Protein AF-A0A9W6YYS5-F1 (afdb_monomer)

Nearest PDB structures (foldseek):
  8tdk-assembly1_A  TM=5.497E-01  e=8.127E-02  Arabidopsis thaliana
  5ae2-assembly1_A  TM=5.441E-01  e=1.653E+00  Cavia porcellus
  7tra-assembly1_O  TM=2.238E-01  e=2.565E+00  Pyrococcus furiosus DSM 3638

pLDDT: mean 73.19, std 19.41, range [26.88, 94.56]

Sequence (186 aa):
MDLSNIKLREAQAAVAGEEGGAPSEEQAKTAEAAAKSKPKREPLTLRHQFVLSSAIPKKALAALVAKASAKAEQFAYGAHTYSPSDLVDPIFEDLIAPSRDAERFSVKYLINETSTSTKDSDDIFDYEPYEIEDAKSVPGDLLTTVDLDVVVNEKVVDGQVRAEKFVKKFGYYLDKIDAKYASKEA

Secondary structure (DSSP, 8-state):
-----------S----------------S---S-------PPPPEEEEEEEE-TTS-HHHHHHHHHHHHHHHHHHHHHS--SPP-TT--HHHHHHHS--TTS--EEEEEEEEEEE--------TT----------------EEEEEEEEEEE-TTSTTHHHHHHHHHHHHHHHHHHHHHHHHTT--

Foldseek 3Di:
DDDPDDDDDDDDPPPDDDDDDDDDPDDPPPPPDDPPPDPPPDFDKDKDKDKFFLLDDPVCVVVLLVVLLVVLLVCLLVDDLDDDDPPDDPVVCVVPADDSPDDFKDKDKDKDKDQPPPPPPPPVPPDDPDDDDDDPRDRRGIIIMMMMMIGGDPVHPCSVVSSVSSVVSSNVSSVVVRVVSVVVVD

Mean predicted aligned error: 17.03 Å

Solvent-accessible surface area (backbone atoms only — not comparable to full-atom values): 12204 Å² total; per-residue (Å²): 138,86,82,90,81,77,83,83,77,89,84,85,85,84,88,82,85,91,83,85,84,85,86,83,97,78,82,90,84,83,85,78,88,78,84,73,74,71,80,78,74,75,71,56,64,50,76,47,76,45,82,45,65,66,66,58,57,71,88,50,44,63,60,50,52,52,50,30,48,56,52,15,47,55,47,26,77,68,52,77,89,68,74,95,46,99,89,56,54,69,70,56,52,63,69,73,45,78,64,86,86,58,79,28,58,48,82,48,75,48,82,48,78,44,68,51,62,79,66,70,74,74,59,90,82,71,85,68,98,78,82,90,77,85,79,74,79,68,84,42,66,46,46,33,36,40,40,36,42,37,42,33,33,85,89,36,90,62,11,59,65,30,48,52,46,20,53,57,43,29,50,56,41,51,55,53,51,42,54,59,36,55,66,69,78,110

Radius of gyration: 32.05 Å; Cα contacts (8 Å, |Δi|>4): 165; chains: 1; bounding box: 85×52×89 Å

Organism: Ambrosiozyma monospora (NCBI:txid43982)

Structure (mmCIF, N/CA/C/O backbone):
data_AF-A0A9W6YYS5-F1
#
_entry.id   AF-A0A9W6YYS5-F1
#
loop_
_atom_site.group_PDB
_atom_site.id
_atom_site.type_symbol
_atom_site.label_atom_id
_atom_site.label_alt_id
_atom_site.label_comp_id
_atom_site.label_asym_id
_atom_site.label_entity_id
_atom_site.label_seq_id
_atom_site.pdbx_PDB_ins_code
_atom_site.Cartn_x
_atom_site.Cartn_y
_atom_site.Cartn_z
_atom_site.occupancy
_atom_site.B_iso_or_equiv
_atom_site.auth_seq_id
_atom_site.auth_comp_id
_atom_site.auth_asym_id
_atom_site.auth_atom_id
_atom_site.pdbx_PDB_model_num
ATOM 1 N N . MET A 1 1 ? 6.427 -20.768 -67.173 1.00 44.62 1 MET A N 1
ATOM 2 C CA . MET A 1 1 ? 6.965 -20.057 -65.996 1.00 44.62 1 MET A CA 1
ATOM 3 C C . MET A 1 1 ? 7.153 -18.611 -66.424 1.00 44.62 1 MET A C 1
ATOM 5 O O . MET A 1 1 ? 8.109 -18.335 -67.135 1.00 44.62 1 MET A O 1
ATOM 9 N N . ASP A 1 2 ? 6.193 -17.741 -66.104 1.00 48.62 2 ASP A N 1
ATOM 10 C CA . ASP A 1 2 ? 6.220 -16.313 -66.455 1.00 48.62 2 ASP A CA 1
ATOM 11 C C . ASP A 1 2 ? 7.072 -15.518 -65.450 1.00 48.62 2 ASP A C 1
ATOM 13 O O . ASP A 1 2 ? 6.932 -15.699 -64.242 1.00 48.62 2 ASP A O 1
ATOM 17 N N . LEU A 1 3 ? 7.948 -14.632 -65.940 1.00 63.72 3 LEU A N 1
ATOM 18 C CA . LEU A 1 3 ? 8.914 -1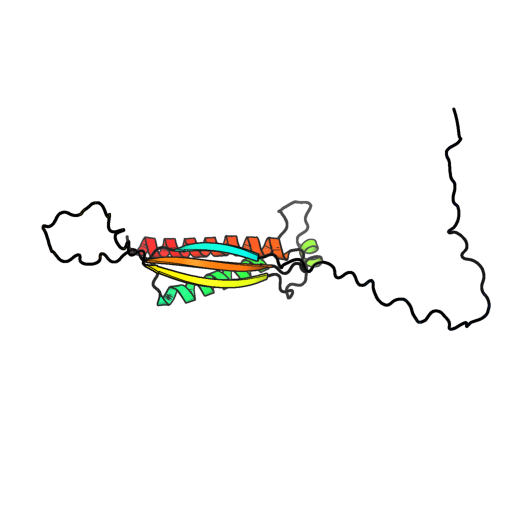3.847 -65.143 1.00 63.72 3 LEU A CA 1
ATOM 19 C C . LEU A 1 3 ? 8.618 -12.331 -65.135 1.00 63.72 3 LEU A C 1
ATOM 21 O O . LEU A 1 3 ? 9.519 -11.508 -65.010 1.00 63.72 3 LEU A O 1
ATOM 25 N N . SER A 1 4 ? 7.356 -11.924 -65.259 1.00 65.50 4 SER A N 1
ATOM 26 C CA . SER A 1 4 ? 6.999 -10.524 -65.558 1.00 65.50 4 SER A CA 1
ATOM 27 C C . SER A 1 4 ? 6.805 -9.588 -64.351 1.00 65.50 4 SER A C 1
ATOM 29 O O . SER A 1 4 ? 6.382 -8.455 -64.550 1.00 65.50 4 SER A O 1
ATOM 31 N N . ASN A 1 5 ? 7.110 -9.997 -63.112 1.00 59.19 5 ASN A N 1
ATOM 32 C CA . ASN A 1 5 ? 6.783 -9.209 -61.904 1.00 59.19 5 ASN A CA 1
ATOM 33 C C . ASN A 1 5 ? 7.962 -8.934 -60.950 1.00 59.19 5 ASN A C 1
ATOM 35 O O . ASN A 1 5 ? 7.769 -8.866 -59.738 1.00 59.19 5 ASN A O 1
ATOM 39 N N . ILE A 1 6 ? 9.179 -8.723 -61.458 1.00 63.22 6 ILE A N 1
ATOM 40 C CA . ILE A 1 6 ? 10.311 -8.289 -60.619 1.00 63.22 6 ILE A CA 1
ATOM 41 C C . ILE A 1 6 ? 10.631 -6.823 -60.930 1.00 63.22 6 ILE A C 1
ATOM 43 O O . ILE A 1 6 ? 11.308 -6.509 -61.905 1.00 63.22 6 ILE A O 1
ATOM 47 N N . LYS A 1 7 ? 10.138 -5.903 -60.093 1.00 59.88 7 LYS A N 1
ATOM 48 C CA . LYS A 1 7 ? 10.588 -4.503 -60.082 1.00 59.88 7 LYS A CA 1
ATOM 49 C C . LYS A 1 7 ? 11.832 -4.398 -59.199 1.00 59.88 7 LYS A C 1
ATOM 51 O O . LYS A 1 7 ? 11.713 -4.254 -57.986 1.00 59.88 7 LYS A O 1
ATOM 56 N N . LEU A 1 8 ? 13.015 -4.461 -59.813 1.00 56.88 8 LEU A N 1
ATOM 57 C CA . LEU A 1 8 ? 14.248 -3.968 -59.202 1.00 56.88 8 LEU A CA 1
ATOM 58 C C . LEU A 1 8 ? 14.187 -2.438 -59.161 1.00 56.88 8 LEU A C 1
ATOM 60 O O . LEU A 1 8 ? 14.091 -1.790 -60.202 1.00 56.88 8 LEU A O 1
ATOM 64 N N . ARG A 1 9 ? 14.248 -1.852 -57.965 1.00 45.56 9 ARG A N 1
ATOM 65 C CA . ARG A 1 9 ? 14.620 -0.445 -57.803 1.00 45.56 9 ARG A CA 1
ATOM 66 C C . ARG A 1 9 ? 15.858 -0.378 -56.924 1.00 45.56 9 ARG A C 1
ATOM 68 O O . ARG A 1 9 ? 15.784 -0.250 -55.707 1.00 45.56 9 ARG A O 1
ATOM 75 N N . GLU A 1 10 ? 16.993 -0.513 -57.598 1.00 51.44 10 GLU A N 1
ATOM 76 C CA . GLU A 1 10 ? 18.251 0.108 -57.211 1.00 51.44 10 GLU A CA 1
ATOM 77 C C . GLU A 1 10 ? 18.028 1.619 -57.087 1.00 51.44 10 GLU A C 1
ATOM 79 O O . GLU A 1 10 ? 17.572 2.249 -58.039 1.00 51.44 10 GLU A O 1
ATOM 84 N N . ALA A 1 11 ? 18.304 2.187 -55.914 1.00 51.19 11 ALA A N 1
ATOM 85 C CA . ALA A 1 11 ? 18.712 3.584 -55.737 1.00 51.19 11 ALA A CA 1
ATOM 86 C C . ALA A 1 11 ? 18.976 3.852 -54.250 1.00 51.19 11 ALA A C 1
ATOM 88 O O . ALA A 1 11 ? 18.221 4.574 -53.607 1.00 51.19 11 ALA A O 1
ATOM 89 N N . GLN A 1 12 ? 20.024 3.251 -53.678 1.00 45.78 12 GLN A N 1
ATOM 90 C CA . GLN A 1 12 ? 20.603 3.759 -52.423 1.00 45.78 12 GLN A CA 1
ATOM 91 C C . GLN A 1 12 ? 22.070 3.350 -52.219 1.00 45.78 12 GLN A C 1
ATOM 93 O O . GLN A 1 12 ? 22.546 3.210 -51.100 1.00 45.78 12 GLN A O 1
ATOM 98 N N . ALA A 1 13 ? 22.808 3.200 -53.321 1.00 44.22 13 ALA A N 1
ATOM 99 C CA . ALA A 1 13 ? 24.261 3.066 -53.316 1.00 44.22 13 ALA A CA 1
ATOM 100 C C . ALA A 1 13 ? 24.864 4.102 -54.277 1.00 44.22 13 ALA A C 1
ATOM 102 O O . ALA A 1 13 ? 25.378 3.771 -55.337 1.00 44.22 13 ALA A O 1
ATOM 103 N N . ALA A 1 14 ? 24.740 5.378 -53.916 1.00 39.34 14 ALA A N 1
ATOM 104 C CA . ALA A 1 14 ? 25.514 6.465 -54.508 1.00 39.34 14 ALA A CA 1
ATOM 105 C C . ALA A 1 14 ? 25.988 7.386 -53.375 1.00 39.34 14 ALA A C 1
ATOM 107 O O . ALA A 1 14 ? 25.523 8.509 -53.215 1.00 39.34 14 ALA A O 1
ATOM 108 N N . VAL A 1 15 ? 26.880 6.853 -52.536 1.00 48.62 15 VAL A N 1
ATOM 109 C CA . VAL A 1 15 ? 27.786 7.643 -51.697 1.00 48.62 15 VAL A CA 1
ATOM 110 C C . VAL A 1 15 ? 29.162 7.518 -52.343 1.00 48.62 15 VAL A C 1
ATOM 112 O O . VAL A 1 15 ? 29.879 6.557 -52.082 1.00 48.62 15 VAL A O 1
ATOM 115 N N . ALA A 1 16 ? 29.485 8.446 -53.242 1.00 38.22 16 ALA A N 1
ATOM 116 C CA . ALA A 1 16 ? 30.844 8.740 -53.692 1.00 38.22 16 ALA A CA 1
ATOM 117 C C . ALA A 1 16 ? 30.841 10.075 -54.458 1.00 38.22 16 ALA A C 1
ATOM 119 O O . ALA A 1 16 ? 30.220 10.161 -55.514 1.00 38.22 16 ALA A O 1
ATOM 120 N N . GLY A 1 17 ? 31.551 11.083 -53.943 1.00 33.62 17 GLY A N 1
ATOM 121 C CA . GLY A 1 17 ? 31.986 12.245 -54.726 1.00 33.62 17 GLY A CA 1
ATOM 122 C C . GLY A 1 17 ? 31.627 13.604 -54.128 1.00 33.62 17 GLY A C 1
ATOM 123 O O . GLY A 1 17 ? 30.482 14.033 -54.196 1.00 33.62 17 GLY A O 1
ATOM 124 N N . GLU A 1 18 ? 32.636 14.257 -53.558 1.00 37.31 18 GLU A N 1
ATOM 125 C CA . GLU A 1 18 ? 32.669 15.650 -53.107 1.00 37.31 18 GLU A CA 1
ATOM 126 C C . GLU A 1 18 ? 32.482 16.668 -54.251 1.00 37.31 18 GLU A C 1
ATOM 128 O O . GLU A 1 18 ? 32.856 16.396 -55.387 1.00 37.31 18 GLU A O 1
ATOM 133 N N . GLU A 1 19 ? 31.963 17.851 -53.896 1.00 32.56 19 GLU A N 1
ATOM 134 C CA . GLU A 1 19 ? 32.481 19.205 -54.202 1.00 32.56 19 GLU A CA 1
ATOM 135 C C . GLU A 1 19 ? 31.374 20.227 -54.540 1.00 32.56 19 GLU A C 1
ATOM 137 O O . GLU A 1 19 ? 30.614 20.074 -55.490 1.00 32.56 19 GLU A O 1
ATOM 142 N N . GLY A 1 20 ? 31.373 21.340 -53.791 1.00 28.84 20 GLY A N 1
ATOM 143 C CA . GLY A 1 20 ? 31.083 22.669 -54.341 1.00 28.84 20 GLY A CA 1
ATOM 144 C C . GLY A 1 20 ? 29.685 23.272 -54.140 1.00 28.84 20 GLY A C 1
ATOM 145 O O . GLY A 1 20 ? 28.760 22.984 -54.886 1.00 28.84 20 GLY A O 1
ATOM 146 N N . GLY A 1 21 ? 29.600 24.265 -53.242 1.00 26.88 21 GLY A N 1
ATOM 147 C CA . GLY A 1 21 ? 28.756 25.456 -53.445 1.00 26.88 21 GLY A CA 1
ATOM 148 C C . GLY A 1 21 ? 27.410 25.518 -52.710 1.00 26.88 21 GLY A C 1
ATOM 149 O O . GLY A 1 21 ? 26.386 25.076 -53.216 1.00 26.88 21 GLY A O 1
ATOM 150 N N . ALA A 1 22 ? 27.390 26.188 -51.556 1.00 35.62 22 ALA A N 1
ATOM 151 C CA . ALA A 1 22 ? 26.202 26.878 -51.033 1.00 35.62 22 ALA A CA 1
ATOM 152 C C . ALA A 1 22 ? 26.127 28.306 -51.636 1.00 35.62 22 ALA A C 1
ATOM 154 O O . ALA A 1 22 ? 27.147 28.756 -52.164 1.00 35.62 22 ALA A O 1
ATOM 155 N N . PRO A 1 23 ? 25.038 29.094 -51.485 1.00 43.88 23 PRO A N 1
ATOM 156 C CA . PRO A 1 23 ? 23.710 28.794 -50.936 1.00 43.88 23 PRO A CA 1
ATOM 157 C C . PRO A 1 23 ? 22.554 29.247 -51.871 1.00 43.88 23 PRO A C 1
ATOM 159 O O . PRO A 1 23 ? 22.728 30.087 -52.749 1.00 43.88 23 PRO A O 1
ATOM 162 N N . SER A 1 24 ? 21.328 28.770 -51.645 1.00 34.06 24 SER A N 1
ATOM 163 C CA . SER A 1 24 ? 20.135 29.526 -52.056 1.00 34.06 24 SER A CA 1
ATOM 164 C C . SER A 1 24 ? 19.098 29.465 -50.939 1.00 34.06 24 SER A C 1
ATOM 166 O O . SER A 1 24 ? 18.468 28.440 -50.677 1.00 34.06 24 SER A O 1
ATOM 168 N N . GLU A 1 25 ? 19.034 30.574 -50.209 1.00 44.12 25 GLU A N 1
ATOM 169 C CA . GLU A 1 25 ? 18.087 30.884 -49.147 1.00 44.12 25 GLU A CA 1
ATOM 170 C C . GLU A 1 25 ? 16.700 31.138 -49.745 1.00 44.12 25 GLU A C 1
ATOM 172 O O . GLU A 1 25 ? 16.306 32.281 -49.939 1.00 44.12 25 GLU A O 1
ATOM 177 N N . GLU A 1 26 ? 15.929 30.097 -50.053 1.00 44.03 26 GLU A N 1
ATOM 178 C CA . GLU A 1 26 ? 14.532 30.319 -50.452 1.00 44.03 26 GLU A CA 1
ATOM 179 C C . GLU A 1 26 ? 13.636 29.110 -50.179 1.00 44.03 26 GLU A C 1
ATOM 181 O O . GLU A 1 26 ? 12.885 28.643 -51.023 1.00 44.03 26 GLU A O 1
ATOM 186 N N . GLN A 1 27 ? 13.714 28.574 -48.960 1.00 37.06 27 GLN A N 1
ATOM 187 C CA . GLN A 1 27 ? 12.719 27.625 -48.441 1.00 37.06 27 GLN A CA 1
ATOM 188 C C . GLN A 1 27 ? 12.610 27.697 -46.910 1.00 37.06 27 GLN A C 1
ATOM 190 O O . GLN A 1 27 ? 12.409 26.710 -46.213 1.00 37.06 27 GLN A O 1
ATOM 195 N N . ALA A 1 28 ? 12.712 28.908 -46.364 1.00 41.38 28 ALA A N 1
ATOM 196 C CA . ALA A 1 28 ? 12.447 29.193 -44.959 1.00 41.38 28 ALA A CA 1
ATOM 197 C C . ALA A 1 28 ? 11.087 29.887 -44.815 1.00 41.38 28 ALA A C 1
ATOM 199 O O . ALA A 1 28 ? 11.050 31.057 -44.450 1.00 41.38 28 ALA A O 1
ATOM 200 N N . LYS A 1 29 ? 9.979 29.211 -45.172 1.00 46.16 29 LYS A N 1
ATOM 201 C CA . LYS A 1 29 ? 8.601 29.669 -44.865 1.00 46.16 29 LYS A CA 1
ATOM 202 C C . LYS A 1 29 ? 7.494 28.668 -45.241 1.00 46.16 29 LYS A C 1
ATOM 204 O O . LYS A 1 29 ? 6.528 29.053 -45.870 1.00 46.16 29 LYS A O 1
ATOM 209 N N . THR A 1 30 ? 7.599 27.398 -44.844 1.00 40.16 30 THR A N 1
ATOM 210 C CA . THR A 1 30 ? 6.435 26.475 -44.747 1.00 40.16 30 THR A CA 1
ATOM 211 C C . THR A 1 30 ? 6.866 25.164 -44.086 1.00 40.16 30 THR A C 1
ATOM 213 O O . THR A 1 30 ? 7.013 24.132 -44.728 1.00 40.16 30 THR A O 1
ATOM 216 N N . ALA A 1 31 ? 7.117 25.209 -42.783 1.00 42.12 31 ALA A N 1
ATOM 217 C CA . ALA A 1 31 ? 7.133 24.018 -41.929 1.00 42.12 31 ALA A CA 1
ATOM 218 C C . ALA A 1 31 ? 6.584 24.376 -40.540 1.00 42.12 31 ALA A C 1
ATOM 220 O O . ALA A 1 31 ? 7.047 23.904 -39.507 1.00 42.12 31 ALA A O 1
ATOM 221 N N . GLU A 1 32 ? 5.595 25.264 -40.527 1.00 49.84 32 GLU A N 1
ATOM 222 C CA . GLU A 1 32 ? 4.693 25.448 -39.405 1.00 49.84 32 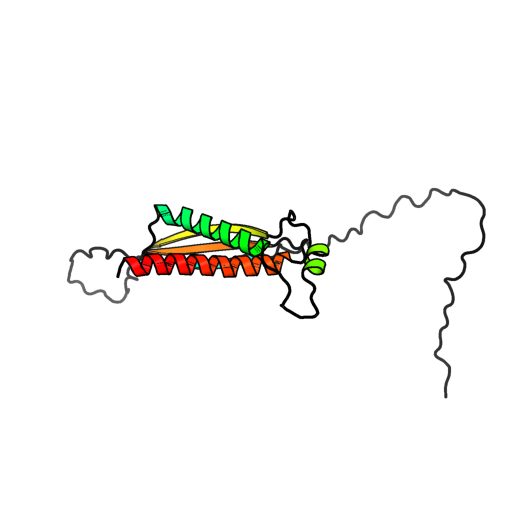GLU A CA 1
ATOM 223 C C . GLU A 1 32 ? 3.480 24.546 -39.685 1.00 49.84 32 GLU A C 1
ATOM 225 O O . GLU A 1 32 ? 3.001 24.497 -40.815 1.00 49.84 32 GLU A O 1
ATOM 230 N N . ALA A 1 33 ? 3.018 23.816 -38.669 1.00 48.66 33 ALA A N 1
ATOM 231 C CA . ALA A 1 33 ? 1.862 22.908 -38.685 1.00 48.66 33 ALA A CA 1
ATOM 232 C C . ALA A 1 33 ? 2.068 21.471 -39.215 1.00 48.66 33 ALA A C 1
ATOM 234 O O . ALA A 1 33 ? 1.516 21.077 -40.235 1.00 48.66 33 ALA A O 1
ATOM 235 N N . ALA A 1 34 ? 2.725 20.622 -38.413 1.00 47.75 34 ALA A N 1
ATOM 236 C CA . ALA A 1 34 ? 2.279 19.230 -38.222 1.00 47.75 34 ALA A CA 1
ATOM 237 C C . ALA A 1 34 ? 2.856 18.577 -36.948 1.00 47.75 34 ALA A C 1
ATOM 239 O O . ALA A 1 34 ? 3.150 17.382 -36.931 1.00 47.75 34 ALA A O 1
ATOM 240 N N . ALA A 1 35 ? 2.982 19.316 -35.842 1.00 50.09 35 ALA A N 1
ATOM 241 C CA . ALA A 1 35 ? 3.122 18.686 -34.531 1.00 50.09 35 ALA A CA 1
ATOM 242 C C . ALA A 1 35 ? 1.748 18.133 -34.116 1.00 50.09 35 ALA A C 1
ATOM 244 O O . ALA A 1 35 ? 1.028 18.738 -33.326 1.00 50.09 35 ALA A O 1
ATOM 245 N N . LYS A 1 36 ? 1.354 16.994 -34.703 1.00 53.19 36 LYS A N 1
ATOM 246 C CA . LYS A 1 36 ? 0.236 16.181 -34.213 1.00 53.19 36 LYS A CA 1
ATOM 247 C C . LYS A 1 36 ? 0.556 15.820 -32.766 1.00 53.19 36 LYS A C 1
ATOM 249 O O . LYS A 1 36 ? 1.387 14.949 -32.505 1.00 53.19 36 LYS A O 1
ATOM 254 N N . SER A 1 37 ? -0.066 16.534 -31.834 1.00 56.62 37 SER A N 1
ATOM 255 C CA . SER A 1 37 ? -0.049 16.202 -30.420 1.00 56.62 37 SER A CA 1
ATOM 256 C C . SER A 1 37 ? -0.543 14.766 -30.288 1.00 56.62 37 SER A C 1
ATOM 258 O O . SER A 1 37 ? -1.689 14.444 -30.599 1.00 56.62 37 SER A O 1
ATOM 260 N N . LYS A 1 38 ? 0.355 13.863 -29.885 1.00 58.88 38 LYS A N 1
ATOM 261 C CA . LYS A 1 38 ? -0.054 12.527 -29.458 1.00 58.88 38 LYS A CA 1
ATOM 262 C C . LYS A 1 38 ? -1.118 12.728 -28.369 1.00 58.88 38 LYS A C 1
ATOM 264 O O . LYS A 1 38 ? -0.890 13.568 -27.491 1.00 58.88 38 LYS A O 1
ATOM 269 N N . PRO A 1 39 ? -2.265 12.028 -28.422 1.00 58.50 39 PRO A N 1
ATOM 270 C CA . PRO A 1 39 ? -3.258 12.125 -27.364 1.00 58.50 39 PRO A CA 1
ATOM 271 C C . PRO A 1 39 ? -2.551 11.812 -26.046 1.00 58.50 39 PRO A C 1
ATOM 273 O O . PRO A 1 39 ? -1.855 10.799 -25.941 1.00 58.50 39 PRO A O 1
ATOM 276 N N . LYS A 1 40 ? -2.644 12.735 -25.082 1.00 60.03 40 LYS A N 1
ATOM 277 C CA . LYS A 1 40 ? -2.125 12.514 -23.732 1.00 60.03 40 LYS A CA 1
ATOM 278 C C . LYS A 1 40 ? -2.858 11.284 -23.212 1.00 60.03 40 LYS A C 1
ATOM 280 O O . LYS A 1 40 ? -4.063 11.357 -22.998 1.00 60.03 40 LYS A O 1
ATOM 285 N N . ARG A 1 41 ? -2.157 10.152 -23.108 1.00 66.44 41 ARG A N 1
ATOM 286 C CA . ARG A 1 41 ? -2.699 8.975 -22.434 1.00 66.44 41 ARG A CA 1
ATOM 287 C C . ARG A 1 41 ? -3.034 9.415 -21.017 1.00 66.44 41 ARG A C 1
ATOM 289 O O . ARG A 1 41 ? -2.203 10.036 -20.352 1.00 66.44 41 ARG A O 1
ATOM 296 N N . GLU A 1 42 ? -4.290 9.231 -20.637 1.00 67.56 42 GLU A N 1
ATOM 297 C CA . GLU A 1 42 ? -4.714 9.497 -19.272 1.00 67.56 42 GLU A CA 1
ATOM 298 C C . GLU A 1 42 ? -3.914 8.577 -18.348 1.00 67.56 42 GLU A C 1
ATOM 300 O O . GLU A 1 42 ? -3.744 7.405 -18.682 1.00 67.56 42 GLU A O 1
ATOM 305 N N . PRO A 1 43 ? -3.385 9.091 -17.226 1.00 74.38 43 PRO A N 1
ATOM 306 C CA . PRO A 1 43 ? -2.551 8.294 -16.344 1.00 74.38 43 PRO A CA 1
ATOM 307 C C . PRO A 1 43 ? -3.350 7.110 -15.800 1.00 74.38 43 PRO A C 1
ATOM 309 O O . PRO A 1 43 ? -4.449 7.286 -15.268 1.00 74.38 43 PRO A O 1
ATOM 312 N N . LEU A 1 44 ? -2.784 5.908 -15.903 1.00 80.88 44 LEU A N 1
ATOM 313 C CA . LEU A 1 44 ? -3.373 4.706 -15.323 1.00 80.88 44 LEU A CA 1
ATOM 314 C C . LEU A 1 44 ? -3.564 4.891 -13.807 1.00 80.88 44 LEU A C 1
ATOM 316 O O . LEU A 1 44 ? -2.600 5.073 -13.061 1.00 80.88 44 LEU A O 1
ATOM 320 N N . THR A 1 45 ? -4.818 4.839 -13.354 1.00 85.19 45 THR A N 1
ATOM 321 C CA . THR A 1 45 ? -5.181 4.923 -11.934 1.00 85.19 45 THR A CA 1
ATOM 322 C C . THR A 1 45 ? -5.824 3.619 -11.481 1.00 85.19 45 THR A C 1
ATOM 324 O O . THR A 1 45 ? -6.794 3.156 -12.076 1.00 85.19 45 THR A O 1
ATOM 327 N N . LEU A 1 46 ? -5.272 3.007 -10.434 1.00 86.75 46 LEU A N 1
ATOM 328 C CA . LEU A 1 46 ? -5.847 1.832 -9.784 1.00 86.75 46 LEU A CA 1
ATOM 329 C C . LEU A 1 46 ? -6.670 2.311 -8.591 1.00 86.75 46 LEU A C 1
ATOM 331 O O . LEU A 1 46 ? -6.114 2.910 -7.671 1.00 86.75 46 LEU A O 1
ATOM 335 N N . ARG A 1 47 ? -7.980 2.051 -8.617 1.00 89.94 47 ARG A N 1
ATOM 336 C CA . ARG A 1 47 ? -8.900 2.399 -7.530 1.00 89.94 47 ARG A CA 1
ATOM 337 C C . ARG A 1 47 ? -9.331 1.144 -6.793 1.00 89.94 47 ARG A C 1
ATOM 339 O O . ARG A 1 47 ? -9.842 0.215 -7.415 1.00 89.94 47 ARG A O 1
ATOM 346 N N . HIS A 1 48 ? -9.139 1.127 -5.482 1.00 90.25 48 HIS A N 1
ATOM 347 C CA . HIS A 1 48 ? -9.553 0.030 -4.617 1.00 90.25 48 HIS A CA 1
ATOM 348 C C . HIS A 1 48 ? -10.232 0.562 -3.367 1.00 90.25 48 HIS A C 1
ATOM 350 O O . HIS A 1 48 ? -9.805 1.560 -2.805 1.00 90.25 48 HIS A O 1
ATOM 356 N N . GLN A 1 49 ? -11.265 -0.138 -2.917 1.00 91.19 49 GLN A N 1
ATOM 357 C CA . GLN A 1 49 ? -11.954 0.162 -1.673 1.00 91.19 49 GLN A CA 1
ATOM 358 C C . GLN A 1 49 ? -11.807 -1.032 -0.736 1.00 91.19 49 GLN A C 1
ATOM 360 O O . GLN A 1 49 ? -12.057 -2.171 -1.131 1.00 91.19 49 GLN A O 1
ATOM 365 N N . PHE A 1 50 ? -11.384 -0.762 0.495 1.00 89.81 50 PHE A N 1
ATOM 366 C CA . PHE A 1 50 ? -11.250 -1.757 1.552 1.00 89.81 50 PHE A CA 1
ATOM 367 C C . PHE A 1 50 ? -12.262 -1.459 2.647 1.00 89.81 50 PHE A C 1
ATOM 369 O O . PHE A 1 50 ? -12.331 -0.334 3.137 1.00 89.81 50 PHE A O 1
ATOM 376 N N . VAL A 1 51 ? -13.040 -2.464 3.032 1.00 88.44 51 VAL A N 1
ATOM 377 C CA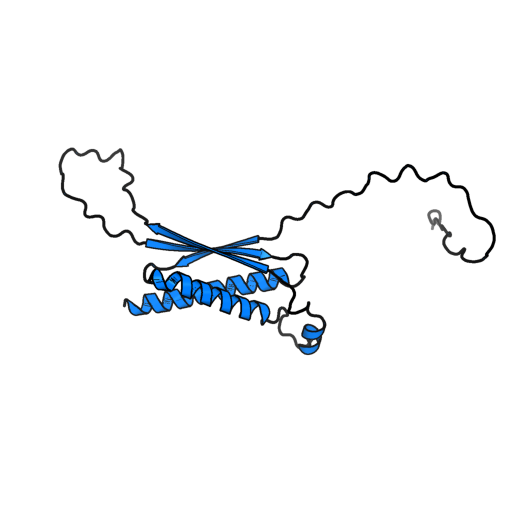 . VAL A 1 51 ? -14.007 -2.364 4.127 1.00 88.44 51 VAL A CA 1
ATOM 378 C C . VAL A 1 51 ? -13.341 -2.880 5.398 1.00 88.44 51 VAL A C 1
ATOM 380 O O . VAL A 1 51 ? -12.715 -3.936 5.373 1.00 88.44 51 VAL A O 1
ATOM 383 N N . LEU A 1 52 ? -13.446 -2.122 6.486 1.00 86.00 52 LEU A N 1
ATOM 384 C CA . LEU A 1 52 ? -12.898 -2.459 7.799 1.00 86.00 52 LEU A CA 1
ATOM 385 C C . LEU A 1 52 ? -14.033 -2.643 8.810 1.00 86.00 52 LEU A C 1
ATOM 387 O O . LEU A 1 52 ? -15.062 -1.968 8.716 1.00 86.00 52 LEU A O 1
ATOM 391 N N . SER A 1 53 ? -13.827 -3.516 9.797 1.00 81.38 53 SER A N 1
ATOM 392 C CA . SER A 1 53 ? -14.763 -3.683 10.909 1.00 81.38 53 SER A CA 1
ATOM 393 C C . SER A 1 53 ? -14.765 -2.465 11.842 1.00 81.38 53 SER A C 1
ATOM 395 O O . SER A 1 53 ? -13.775 -1.735 11.974 1.00 81.38 53 SER A O 1
ATOM 397 N N . SER A 1 54 ? -15.887 -2.260 12.531 1.00 76.81 54 SER A N 1
ATOM 398 C CA . SER A 1 54 ? -16.093 -1.171 13.493 1.00 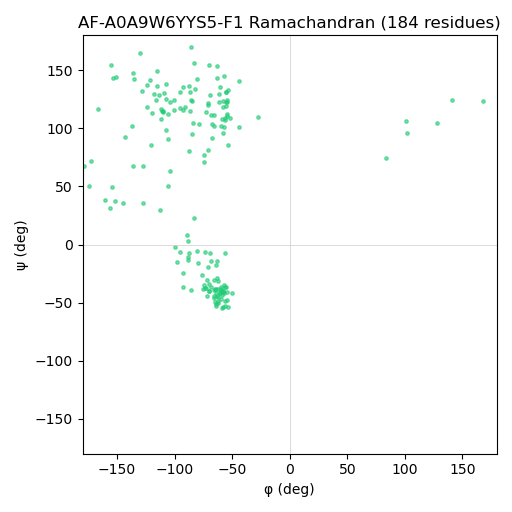76.81 54 SER A CA 1
ATOM 399 C C . SER A 1 54 ? -15.259 -1.308 14.781 1.00 76.81 54 SER A C 1
ATOM 401 O O . SER A 1 54 ? -15.169 -0.353 15.555 1.00 76.81 54 SER A O 1
ATOM 403 N N . ALA A 1 55 ? -14.567 -2.438 14.974 1.00 78.75 55 ALA A N 1
ATOM 404 C CA . ALA A 1 55 ? -13.728 -2.736 16.140 1.00 78.75 55 ALA A CA 1
ATOM 405 C C . ALA A 1 55 ? -12.446 -1.876 16.233 1.00 78.75 55 ALA A C 1
ATOM 407 O O . ALA A 1 55 ? -11.759 -1.848 17.262 1.00 78.75 55 ALA A O 1
ATOM 408 N N . ILE A 1 56 ? -12.058 -1.178 15.157 1.00 81.31 56 ILE A N 1
ATOM 409 C CA . ILE A 1 56 ? -10.819 -0.390 15.129 1.00 81.31 56 ILE A CA 1
ATOM 410 C C . ILE A 1 56 ? -11.065 1.017 15.705 1.00 81.31 56 ILE A C 1
ATOM 412 O O . ILE A 1 56 ? -11.875 1.782 15.181 1.00 81.31 56 ILE A O 1
ATOM 416 N N . PRO A 1 57 ? -10.304 1.456 16.727 1.00 83.06 57 PRO A N 1
ATOM 417 C CA . PRO A 1 57 ? -10.490 2.784 17.297 1.00 83.06 57 PRO A CA 1
ATOM 418 C C . PRO A 1 57 ? -10.062 3.889 16.318 1.00 83.06 57 PRO A C 1
ATOM 420 O O . PRO A 1 57 ? -8.913 3.928 15.867 1.00 83.06 57 PRO A O 1
ATOM 423 N N . LYS A 1 58 ? -10.949 4.869 16.092 1.00 81.31 58 LYS A N 1
ATOM 424 C CA . LYS A 1 58 ? -10.770 5.996 15.147 1.00 81.31 58 LYS A CA 1
ATOM 425 C C . LYS A 1 58 ? -9.439 6.736 15.296 1.00 81.31 58 LYS A C 1
ATOM 427 O O . LYS A 1 58 ? -8.757 7.031 14.320 1.00 81.31 58 LYS A O 1
ATOM 432 N N . LYS A 1 59 ? -9.017 6.980 16.544 1.00 83.25 59 LYS A N 1
ATOM 433 C CA . LYS A 1 59 ? -7.748 7.668 16.852 1.00 83.25 59 LYS A CA 1
ATOM 434 C C . LYS A 1 59 ? -6.517 6.902 16.355 1.00 83.25 59 LYS A C 1
ATOM 436 O O . LYS A 1 59 ? -5.505 7.520 16.042 1.00 83.25 59 LYS A O 1
ATOM 441 N N . ALA A 1 60 ? -6.583 5.570 16.315 1.00 85.31 60 ALA A N 1
ATOM 442 C CA . ALA A 1 60 ? -5.480 4.730 15.858 1.00 85.31 60 ALA A CA 1
ATOM 443 C C . ALA A 1 60 ? -5.580 4.395 14.366 1.00 85.31 60 ALA A C 1
ATOM 445 O O . ALA A 1 60 ? -4.548 4.135 13.751 1.00 85.31 60 ALA A O 1
ATOM 446 N N . LEU A 1 61 ? -6.785 4.418 13.787 1.00 86.69 61 LEU A N 1
ATOM 447 C CA . LEU A 1 61 ? -7.048 4.016 12.408 1.00 86.69 61 LEU A CA 1
ATOM 448 C C . LEU A 1 61 ? -6.146 4.748 11.407 1.00 86.69 61 LEU A C 1
ATOM 450 O O . LEU A 1 61 ? -5.405 4.099 10.674 1.00 86.69 61 LEU A O 1
ATOM 454 N N . ALA A 1 62 ? -6.112 6.083 11.444 1.00 89.25 62 ALA A N 1
ATOM 455 C CA . ALA A 1 62 ? -5.267 6.874 10.545 1.00 89.25 62 ALA A CA 1
ATOM 456 C C . ALA A 1 62 ? -3.774 6.503 10.660 1.00 89.25 62 ALA A C 1
ATOM 458 O O . ALA A 1 62 ? -3.081 6.345 9.656 1.00 89.25 62 ALA A O 1
ATOM 459 N N . ALA A 1 63 ? -3.280 6.285 11.884 1.00 91.06 63 ALA A N 1
ATOM 460 C CA . ALA A 1 63 ? -1.893 5.889 12.116 1.00 91.06 63 ALA A CA 1
ATOM 461 C C . ALA A 1 63 ? -1.599 4.455 11.640 1.00 91.06 63 ALA A C 1
ATOM 463 O O . ALA A 1 63 ? -0.489 4.165 11.191 1.00 91.06 63 ALA A O 1
ATOM 464 N N . LEU A 1 64 ? -2.568 3.544 11.749 1.00 90.75 64 LEU A N 1
ATOM 465 C CA . LEU A 1 64 ? -2.450 2.165 11.277 1.00 90.75 64 LEU A CA 1
ATOM 466 C C . LEU A 1 64 ? -2.469 2.099 9.749 1.00 90.75 64 LEU A C 1
ATOM 468 O O . LEU A 1 64 ? -1.610 1.432 9.178 1.00 90.75 64 LEU A O 1
ATOM 472 N N . VAL A 1 65 ? -3.369 2.843 9.102 1.00 91.81 65 VAL A N 1
ATOM 473 C CA . VAL A 1 65 ? -3.444 2.970 7.639 1.00 91.81 65 VAL A CA 1
ATOM 474 C C . VAL A 1 65 ? -2.159 3.591 7.087 1.00 91.81 65 VAL A C 1
ATOM 476 O O . VAL A 1 65 ? -1.561 3.035 6.169 1.00 91.81 65 VAL A O 1
ATOM 479 N N . ALA A 1 66 ? -1.645 4.661 7.704 1.00 92.31 66 ALA A N 1
ATOM 480 C CA . ALA A 1 66 ? -0.370 5.261 7.306 1.00 92.31 66 ALA A CA 1
ATOM 481 C C . ALA A 1 66 ? 0.807 4.274 7.435 1.00 92.31 66 ALA A C 1
ATOM 483 O O . ALA A 1 66 ? 1.645 4.167 6.538 1.00 92.31 66 ALA A O 1
ATOM 484 N N . LYS A 1 67 ? 0.854 3.488 8.522 1.00 93.12 67 LYS A N 1
ATOM 485 C CA . LYS A 1 67 ? 1.864 2.430 8.702 1.00 93.12 67 LYS A CA 1
ATOM 486 C C . LYS A 1 67 ? 1.715 1.300 7.684 1.00 93.12 67 LYS A C 1
ATOM 488 O O . LYS A 1 67 ? 2.728 0.774 7.225 1.00 93.12 67 LYS A O 1
ATOM 493 N N . ALA A 1 68 ? 0.485 0.905 7.361 1.00 93.38 68 ALA A N 1
ATOM 494 C CA . ALA A 1 68 ? 0.202 -0.100 6.344 1.00 93.38 68 ALA A CA 1
ATOM 495 C C . ALA A 1 68 ? 0.662 0.384 4.965 1.00 93.38 68 ALA A C 1
ATOM 497 O O . ALA A 1 68 ? 1.351 -0.360 4.271 1.00 93.38 68 ALA A O 1
ATOM 498 N N . SER A 1 69 ? 0.379 1.646 4.626 1.00 93.88 69 SER A N 1
ATOM 499 C CA . SER A 1 69 ? 0.839 2.293 3.394 1.00 93.88 69 SER A CA 1
ATOM 500 C C . SER A 1 69 ? 2.364 2.287 3.300 1.00 93.88 69 SER A C 1
ATOM 502 O O . SER A 1 69 ? 2.907 1.743 2.346 1.00 93.88 69 SER A O 1
ATOM 504 N N . ALA A 1 70 ? 3.072 2.781 4.321 1.00 93.25 70 ALA A N 1
ATOM 505 C CA . ALA A 1 70 ? 4.537 2.836 4.306 1.00 93.25 70 ALA A CA 1
ATOM 506 C C . ALA A 1 70 ? 5.188 1.446 4.160 1.00 93.25 70 ALA A C 1
ATOM 508 O O . ALA A 1 70 ? 6.152 1.266 3.416 1.00 93.25 70 ALA A O 1
ATOM 509 N N . LYS A 1 71 ? 4.644 0.425 4.839 1.00 94.06 71 LYS A N 1
ATOM 510 C CA . LYS A 1 71 ? 5.145 -0.954 4.718 1.00 94.06 71 LYS A CA 1
ATOM 511 C C . LYS A 1 71 ? 4.834 -1.576 3.361 1.00 94.06 71 LYS A C 1
ATOM 513 O O . LYS A 1 71 ? 5.664 -2.309 2.826 1.00 94.06 71 LYS A O 1
ATOM 518 N N . ALA A 1 72 ? 3.643 -1.323 2.825 1.00 93.81 72 ALA A N 1
ATOM 519 C CA . ALA A 1 72 ? 3.256 -1.803 1.505 1.00 93.81 72 ALA A CA 1
ATOM 520 C C . ALA A 1 72 ? 4.123 -1.162 0.417 1.00 93.81 72 ALA A C 1
ATOM 522 O O . ALA A 1 72 ? 4.543 -1.854 -0.507 1.00 93.81 72 ALA A O 1
ATOM 523 N N . GLU A 1 73 ? 4.455 0.120 0.564 1.00 92.44 73 GLU A N 1
ATOM 524 C CA . GLU A 1 73 ? 5.348 0.842 -0.337 1.00 92.44 73 GLU A CA 1
ATOM 525 C C . GLU A 1 73 ? 6.757 0.250 -0.300 1.00 92.44 73 GLU A C 1
ATOM 527 O O . GLU A 1 73 ? 7.265 -0.193 -1.329 1.00 92.44 73 GLU A O 1
ATOM 532 N N . GLN A 1 74 ? 7.348 0.106 0.889 1.00 91.88 74 GLN A N 1
ATOM 533 C CA . GLN A 1 74 ? 8.661 -0.524 1.041 1.00 91.88 74 GLN A CA 1
ATOM 534 C C . GLN A 1 74 ? 8.702 -1.930 0.417 1.00 91.88 74 GLN A C 1
ATOM 536 O O . GLN A 1 74 ? 9.672 -2.293 -0.250 1.00 91.88 74 GLN A O 1
ATOM 541 N N . PHE A 1 75 ? 7.636 -2.716 0.593 1.00 91.88 75 PHE A N 1
ATOM 542 C CA . PHE A 1 75 ? 7.519 -4.034 -0.025 1.00 91.88 75 PHE A CA 1
ATOM 543 C C . PHE A 1 75 ? 7.423 -3.950 -1.553 1.00 91.88 75 PHE A C 1
ATOM 545 O O . PHE A 1 75 ? 8.109 -4.695 -2.247 1.00 91.88 75 PHE A O 1
ATOM 552 N N . ALA A 1 76 ? 6.613 -3.038 -2.092 1.00 91.44 76 ALA A N 1
ATOM 553 C CA . ALA A 1 76 ? 6.461 -2.853 -3.531 1.00 91.44 76 ALA A CA 1
ATOM 554 C C . ALA A 1 76 ? 7.775 -2.431 -4.207 1.00 91.44 76 ALA A C 1
ATOM 556 O O . ALA A 1 76 ? 8.084 -2.930 -5.290 1.00 91.44 76 ALA A O 1
ATOM 557 N N . TYR A 1 77 ? 8.581 -1.582 -3.558 1.00 88.75 77 TYR A N 1
ATOM 558 C CA . TYR A 1 77 ? 9.913 -1.183 -4.034 1.00 88.75 77 TYR A CA 1
ATOM 559 C C . TYR A 1 77 ? 10.990 -2.265 -3.822 1.00 88.75 77 TYR A C 1
ATOM 561 O O . TYR A 1 77 ? 11.946 -2.340 -4.596 1.00 88.75 77 TYR A O 1
ATOM 569 N N . GLY A 1 78 ? 10.830 -3.150 -2.838 1.00 86.62 78 GLY A N 1
ATOM 570 C CA . GLY A 1 78 ? 11.745 -4.273 -2.600 1.00 86.62 78 GLY A CA 1
ATOM 571 C C . GLY A 1 78 ? 11.421 -5.560 -3.368 1.00 86.62 78 GLY A C 1
ATOM 572 O O . GLY A 1 78 ? 12.241 -6.471 -3.392 1.00 86.62 78 GLY A O 1
ATOM 573 N N . ALA A 1 79 ? 10.235 -5.682 -3.967 1.00 86.56 79 ALA A N 1
ATOM 574 C CA . ALA A 1 79 ? 9.786 -6.944 -4.548 1.00 86.56 79 ALA A CA 1
ATOM 575 C C . ALA A 1 79 ? 10.298 -7.168 -5.980 1.00 86.56 79 ALA A C 1
ATOM 577 O O . ALA A 1 79 ? 9.944 -6.420 -6.892 1.00 86.56 79 ALA A O 1
ATOM 578 N N . HIS A 1 80 ? 10.988 -8.289 -6.197 1.00 85.56 80 HIS A N 1
ATOM 579 C CA . HIS A 1 80 ? 11.403 -8.781 -7.516 1.00 85.56 80 HIS A CA 1
ATOM 580 C C . HIS A 1 80 ? 10.209 -8.932 -8.461 1.00 85.56 80 HIS A C 1
ATOM 582 O O . HIS A 1 80 ? 9.254 -9.646 -8.148 1.00 85.56 80 HIS A O 1
ATOM 588 N N . THR A 1 81 ? 10.206 -8.217 -9.586 1.00 84.69 81 THR A N 1
ATOM 589 C CA . THR A 1 81 ? 9.109 -8.211 -10.574 1.00 84.69 81 THR A CA 1
ATOM 590 C C . THR A 1 81 ? 9.120 -9.413 -11.509 1.00 84.69 81 THR A C 1
ATOM 592 O O . THR A 1 81 ? 8.095 -9.695 -12.122 1.00 84.69 81 THR A O 1
ATOM 595 N N . TYR A 1 82 ? 10.233 -10.134 -11.578 1.00 83.94 82 TYR A N 1
ATOM 596 C CA . TYR A 1 82 ? 10.381 -11.349 -12.365 1.00 83.94 82 TYR A CA 1
ATOM 597 C C . TYR A 1 82 ? 9.860 -12.586 -11.621 1.00 83.94 82 TYR A C 1
ATOM 599 O O . TYR A 1 82 ? 9.781 -12.623 -10.390 1.00 83.94 82 TYR A O 1
ATOM 607 N N . SER A 1 83 ? 9.491 -13.610 -12.391 1.00 83.94 83 SER A N 1
ATOM 608 C CA . SER A 1 83 ? 9.145 -14.922 -11.839 1.00 83.94 83 SER A CA 1
ATOM 609 C C . SER A 1 83 ? 10.422 -15.707 -11.530 1.00 83.94 83 SER A C 1
ATOM 611 O O . SER A 1 83 ? 11.375 -15.611 -12.303 1.00 83.94 83 SER A O 1
ATOM 613 N N . PRO A 1 84 ? 10.462 -16.486 -10.435 1.00 83.31 84 PRO A N 1
ATOM 614 C CA . PRO A 1 84 ? 11.614 -17.326 -10.133 1.00 83.31 84 PRO A CA 1
ATOM 615 C C . PRO A 1 84 ? 11.805 -18.351 -11.257 1.00 83.31 84 PRO A C 1
ATOM 617 O O . PRO A 1 84 ? 10.884 -19.098 -11.586 1.00 83.31 84 PRO A O 1
ATOM 620 N N . SER A 1 85 ? 12.984 -18.344 -11.869 1.00 88.69 85 SER A N 1
ATOM 621 C CA . SER A 1 85 ? 13.361 -19.227 -12.969 1.00 88.69 85 SER A CA 1
ATOM 622 C C . SER A 1 85 ? 14.872 -19.397 -12.962 1.00 88.69 85 SER A C 1
ATOM 624 O O . SER A 1 85 ? 15.590 -18.431 -12.715 1.00 88.69 85 SER A O 1
ATOM 626 N N . ASP A 1 86 ? 15.349 -20.594 -13.296 1.00 88.44 86 ASP A N 1
ATOM 627 C CA . ASP A 1 86 ? 16.784 -20.888 -13.412 1.00 88.44 86 ASP A CA 1
ATOM 628 C C . ASP A 1 86 ? 17.458 -20.081 -14.536 1.00 88.44 86 ASP A C 1
ATOM 630 O O . ASP A 1 86 ? 18.678 -19.943 -14.567 1.00 88.44 86 ASP A O 1
ATOM 634 N N . LEU A 1 87 ? 16.664 -19.535 -15.465 1.00 88.56 87 LEU A N 1
ATOM 635 C CA . LEU A 1 87 ? 17.132 -18.686 -16.565 1.00 88.56 87 LEU A CA 1
ATOM 636 C C . LEU A 1 87 ? 17.217 -17.199 -16.195 1.00 88.56 87 LEU A C 1
ATOM 638 O O . LEU A 1 87 ? 17.675 -16.403 -17.012 1.00 88.56 87 LEU A O 1
ATOM 642 N N . VAL A 1 88 ? 16.731 -16.810 -15.014 1.00 87.12 88 VAL A N 1
ATOM 643 C CA . VAL A 1 88 ? 16.702 -15.414 -14.570 1.00 87.12 88 VAL A CA 1
ATOM 644 C C . VAL A 1 88 ? 17.785 -15.213 -13.522 1.00 87.12 88 VAL A C 1
ATOM 646 O O . VAL A 1 88 ? 17.695 -15.747 -12.418 1.00 87.12 88 VAL A O 1
ATOM 649 N N . ASP A 1 89 ? 18.801 -14.425 -13.868 1.00 90.25 89 ASP A N 1
ATOM 650 C CA . ASP A 1 89 ? 19.874 -14.051 -12.950 1.00 90.25 89 ASP A CA 1
ATOM 651 C C . ASP A 1 89 ? 19.464 -12.803 -12.141 1.00 90.25 89 ASP A C 1
ATOM 653 O O . ASP A 1 89 ? 19.321 -11.724 -12.723 1.00 90.25 89 ASP A O 1
ATOM 657 N N . PRO A 1 90 ? 19.306 -12.903 -10.805 1.00 87.12 90 PRO A N 1
ATOM 658 C CA . PRO A 1 90 ? 18.945 -11.767 -9.957 1.00 87.12 90 PRO A CA 1
ATOM 659 C C . PRO A 1 90 ? 19.888 -10.567 -10.086 1.00 87.12 90 PRO A C 1
ATOM 661 O O . PRO A 1 90 ? 19.439 -9.425 -10.033 1.00 87.12 90 PRO A O 1
ATOM 664 N N . ILE A 1 91 ? 21.191 -10.813 -10.261 1.00 87.75 91 ILE A N 1
ATOM 665 C CA . ILE A 1 91 ? 22.195 -9.746 -10.359 1.00 87.75 91 ILE A CA 1
ATOM 666 C C . ILE A 1 91 ? 22.017 -8.992 -11.675 1.00 87.75 91 ILE A C 1
ATOM 668 O O . ILE A 1 91 ? 22.131 -7.766 -11.713 1.00 87.75 91 ILE A O 1
ATOM 672 N N . PHE A 1 92 ? 21.722 -9.721 -12.753 1.00 89.19 92 PHE A N 1
ATOM 673 C CA . PHE A 1 92 ? 21.459 -9.115 -14.050 1.00 89.19 92 PHE A CA 1
ATOM 674 C C . PHE A 1 92 ? 20.184 -8.271 -14.017 1.00 89.19 92 PHE A C 1
ATOM 676 O O . PHE A 1 92 ? 20.216 -7.125 -14.458 1.00 89.19 92 PHE A O 1
ATOM 683 N N . GLU A 1 93 ? 19.099 -8.799 -13.445 1.00 87.94 93 GLU A N 1
ATOM 684 C CA . GLU A 1 93 ? 17.831 -8.076 -13.299 1.00 87.94 93 GLU A CA 1
ATOM 685 C C . GLU A 1 93 ? 18.004 -6.775 -12.504 1.00 87.94 93 GLU A C 1
ATOM 687 O O . GLU A 1 93 ? 17.481 -5.738 -12.909 1.00 87.94 93 GLU A O 1
ATOM 692 N N . ASP A 1 94 ? 18.798 -6.789 -11.430 1.00 84.50 94 ASP A N 1
ATOM 693 C CA . ASP A 1 94 ? 19.117 -5.585 -10.654 1.00 84.50 94 ASP A CA 1
ATOM 694 C C . ASP A 1 94 ? 19.936 -4.556 -11.455 1.00 84.50 94 ASP A C 1
ATOM 696 O O . ASP A 1 94 ? 19.788 -3.351 -11.237 1.00 84.50 94 ASP A O 1
ATOM 700 N N . LEU A 1 95 ? 20.774 -5.005 -12.397 1.00 86.06 95 LEU A N 1
ATOM 701 C CA . LEU A 1 95 ? 21.575 -4.132 -13.261 1.00 86.06 95 LEU A CA 1
ATOM 702 C C . LEU A 1 95 ? 20.730 -3.466 -14.358 1.00 86.06 95 LEU A C 1
ATOM 704 O O . LEU A 1 95 ? 20.963 -2.305 -14.695 1.00 86.06 95 LEU A O 1
ATOM 708 N N . ILE A 1 96 ? 19.769 -4.198 -14.929 1.00 85.94 96 ILE A N 1
ATOM 709 C CA . ILE A 1 96 ? 18.882 -3.686 -15.986 1.00 85.94 96 ILE A CA 1
ATOM 710 C C . ILE A 1 96 ? 17.625 -3.000 -15.434 1.00 85.94 96 ILE A C 1
ATOM 712 O O . ILE A 1 96 ? 16.890 -2.359 -16.192 1.00 85.94 96 ILE A O 1
ATOM 716 N N . ALA A 1 97 ? 17.361 -3.121 -14.131 1.00 82.25 97 ALA A N 1
ATOM 717 C CA . ALA A 1 97 ? 16.215 -2.504 -13.490 1.00 82.25 97 ALA A CA 1
ATOM 718 C C . ALA A 1 97 ? 16.277 -0.967 -13.577 1.00 82.25 97 ALA A C 1
ATOM 720 O O . ALA A 1 97 ? 17.339 -0.357 -13.418 1.00 82.25 97 ALA A O 1
ATOM 721 N N . PRO A 1 98 ? 15.125 -0.294 -13.754 1.00 82.12 98 PRO A N 1
ATOM 722 C CA . PRO A 1 98 ? 15.056 1.156 -13.641 1.00 82.12 98 PRO A CA 1
ATOM 723 C C . PRO A 1 98 ? 15.546 1.626 -12.268 1.00 82.12 98 PRO A C 1
ATOM 725 O O . PRO A 1 98 ? 15.266 0.975 -11.255 1.00 82.12 98 PRO A O 1
ATOM 728 N N . SER A 1 99 ? 16.208 2.790 -12.229 1.00 83.81 99 SER A N 1
ATOM 729 C CA . SER A 1 99 ? 16.763 3.374 -10.998 1.00 83.81 99 SER A CA 1
ATOM 730 C C . SER A 1 99 ? 15.791 3.288 -9.816 1.00 83.81 99 SER A C 1
ATOM 732 O O . SER A 1 99 ? 14.576 3.479 -9.951 1.00 83.81 99 SER A O 1
ATOM 734 N N . ARG A 1 100 ? 16.329 3.006 -8.626 1.00 77.62 100 ARG A N 1
ATOM 735 C CA . ARG A 1 100 ? 15.536 2.893 -7.392 1.00 77.62 100 ARG A CA 1
ATOM 736 C C . ARG A 1 100 ? 14.857 4.213 -7.029 1.00 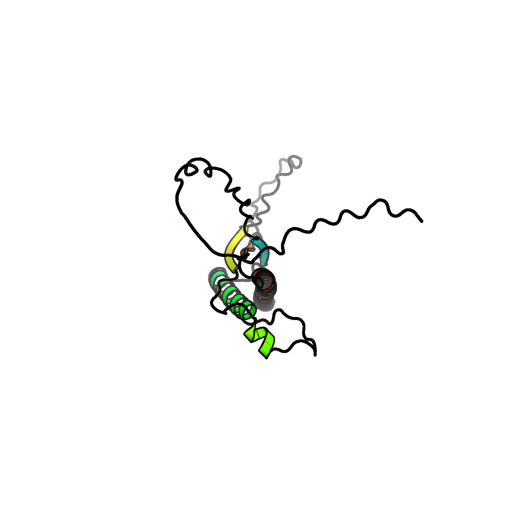77.62 100 ARG A C 1
ATOM 738 O O . ARG A 1 100 ? 13.752 4.175 -6.501 1.00 77.62 100 ARG A O 1
ATOM 745 N N . ASP A 1 101 ? 15.460 5.334 -7.413 1.00 80.81 101 ASP A N 1
ATOM 746 C CA . ASP A 1 101 ? 14.959 6.683 -7.126 1.00 80.81 101 ASP A CA 1
ATOM 747 C C . ASP A 1 101 ? 13.849 7.132 -8.090 1.00 80.81 101 ASP A C 1
ATOM 749 O O . ASP A 1 101 ? 13.261 8.198 -7.919 1.00 80.81 101 ASP A O 1
ATOM 753 N N . ALA A 1 102 ? 13.548 6.339 -9.125 1.00 83.69 102 ALA A N 1
ATOM 754 C CA . ALA A 1 102 ? 12.462 6.649 -10.041 1.00 83.69 102 ALA A CA 1
ATOM 755 C C . ALA A 1 102 ? 11.100 6.455 -9.354 1.00 83.69 102 ALA A C 1
ATOM 757 O O . ALA A 1 102 ? 10.755 5.346 -8.927 1.00 83.69 102 ALA A O 1
ATOM 758 N N . GLU A 1 103 ? 10.309 7.531 -9.310 1.00 87.19 103 GLU A N 1
ATOM 759 C CA . GLU A 1 103 ? 8.928 7.511 -8.826 1.00 87.19 103 GLU A CA 1
ATOM 760 C C . GLU A 1 103 ? 8.058 6.665 -9.768 1.00 87.19 103 GLU A C 1
ATOM 762 O O . GLU A 1 103 ? 7.825 7.018 -10.929 1.00 87.19 103 GLU A O 1
ATOM 767 N N . ARG A 1 104 ? 7.603 5.512 -9.270 1.00 88.81 104 ARG A N 1
ATOM 768 C CA . ARG A 1 104 ? 6.847 4.507 -10.039 1.00 88.81 104 ARG A CA 1
ATOM 769 C C . ARG A 1 104 ? 5.341 4.690 -9.941 1.00 88.81 104 ARG A C 1
ATOM 771 O O . ARG A 1 104 ? 4.626 4.440 -10.908 1.00 88.81 104 ARG A O 1
ATOM 778 N N . PHE A 1 105 ? 4.866 5.093 -8.771 1.00 91.19 105 PHE A N 1
ATOM 779 C CA . PHE A 1 105 ? 3.460 5.347 -8.506 1.00 91.19 105 PHE A CA 1
ATOM 780 C C . PHE A 1 105 ? 3.314 6.331 -7.343 1.00 91.19 105 PHE A C 1
ATOM 782 O O . PHE A 1 105 ? 4.187 6.411 -6.482 1.00 91.19 105 PHE A O 1
ATOM 789 N N . SER A 1 106 ? 2.191 7.044 -7.316 1.00 91.12 106 SER A N 1
ATOM 790 C CA . SER A 1 106 ? 1.788 7.941 -6.235 1.00 91.12 106 SER A CA 1
ATOM 791 C C . SER A 1 106 ? 0.527 7.397 -5.573 1.00 91.12 106 SER A C 1
ATOM 793 O O . SER A 1 106 ? -0.390 6.948 -6.262 1.00 91.12 106 SER A O 1
ATOM 795 N N . VAL A 1 107 ? 0.481 7.417 -4.242 1.00 91.69 107 VAL A N 1
ATOM 796 C CA . VAL A 1 107 ? -0.625 6.858 -3.457 1.00 91.69 107 VAL A CA 1
ATOM 797 C C . VAL A 1 107 ? -1.426 7.982 -2.817 1.00 91.69 107 VAL A C 1
ATOM 799 O O . VAL A 1 107 ? -0.874 8.848 -2.138 1.00 91.69 107 VAL A O 1
ATOM 802 N N . LYS A 1 108 ? -2.745 7.930 -2.982 1.00 92.06 108 LYS A N 1
ATOM 803 C CA . LYS A 1 108 ? -3.711 8.735 -2.239 1.00 92.06 108 LYS A CA 1
ATOM 804 C C . LYS A 1 108 ? -4.702 7.792 -1.582 1.00 92.06 108 LYS A C 1
ATOM 806 O O . LYS A 1 108 ? -5.139 6.829 -2.200 1.00 92.06 108 LYS A O 1
ATOM 811 N N . TYR A 1 109 ? -5.044 8.053 -0.330 1.00 90.12 109 TYR A N 1
ATOM 812 C CA . TYR A 1 109 ? -6.080 7.296 0.356 1.00 90.12 109 TYR A CA 1
ATOM 813 C C . TYR A 1 109 ? -7.002 8.227 1.129 1.00 90.12 109 TYR A C 1
ATOM 815 O O . TYR A 1 109 ? -6.573 9.267 1.634 1.00 90.12 109 TYR A O 1
ATOM 823 N N . LEU A 1 110 ? -8.265 7.832 1.215 1.00 89.94 110 LEU A N 1
ATOM 824 C CA . LEU A 1 110 ? -9.313 8.526 1.943 1.00 89.94 110 LEU A CA 1
ATOM 825 C C . LEU A 1 110 ? -9.995 7.528 2.877 1.00 89.94 110 LEU A C 1
ATOM 827 O O . LEU A 1 110 ? -10.332 6.419 2.477 1.00 89.94 110 LEU A O 1
ATOM 831 N N . ILE A 1 111 ? -10.167 7.919 4.135 1.00 88.12 111 ILE A N 1
ATOM 832 C CA . ILE A 1 111 ? -10.875 7.117 5.132 1.00 88.12 111 ILE A CA 1
ATOM 833 C C . ILE A 1 111 ? -12.275 7.709 5.249 1.00 88.12 111 ILE A C 1
ATOM 835 O O . ILE A 1 111 ? -12.414 8.862 5.658 1.00 88.12 111 ILE A O 1
ATOM 839 N N . ASN A 1 112 ? -13.287 6.929 4.884 1.00 86.69 112 ASN A N 1
ATOM 840 C CA . ASN A 1 112 ? -14.687 7.304 4.999 1.00 86.69 112 ASN A CA 1
ATOM 841 C C . ASN A 1 112 ? -15.337 6.514 6.135 1.00 86.69 112 ASN A C 1
ATOM 843 O O . ASN A 1 112 ? -15.111 5.314 6.293 1.00 86.69 112 ASN A O 1
ATOM 847 N N . GLU A 1 113 ? -16.164 7.197 6.917 1.00 81.00 113 GLU A N 1
ATOM 848 C CA . GLU A 1 113 ? -17.001 6.587 7.944 1.00 81.00 113 GLU A CA 1
ATOM 849 C C . GLU A 1 113 ? -18.453 6.889 7.584 1.00 81.00 113 GLU A C 1
ATOM 851 O O . GLU A 1 113 ? -18.881 8.045 7.609 1.00 81.00 113 GLU A O 1
ATOM 856 N N . THR A 1 114 ? -19.214 5.860 7.228 1.00 73.44 114 THR A N 1
ATOM 857 C CA . THR A 1 114 ? -20.650 5.986 6.990 1.00 73.44 114 THR A CA 1
ATOM 858 C C . THR A 1 114 ? -21.382 5.274 8.110 1.00 73.44 114 THR A C 1
ATOM 860 O O . THR A 1 114 ? -21.290 4.055 8.246 1.00 73.44 114 THR A O 1
ATOM 863 N N . SER A 1 115 ? -22.131 6.023 8.916 1.00 65.88 115 SER A N 1
ATOM 864 C CA . SER A 1 115 ? -23.128 5.410 9.783 1.00 65.88 115 SER A CA 1
ATOM 865 C C . SER A 1 115 ? -24.229 4.853 8.896 1.00 65.88 115 SER A C 1
ATOM 867 O O . SER A 1 115 ? -24.981 5.629 8.300 1.00 65.88 115 SER A O 1
ATOM 869 N N . THR A 1 116 ? -24.356 3.532 8.818 1.00 57.97 116 THR A N 1
ATOM 870 C CA . THR A 1 116 ? -25.599 2.926 8.350 1.00 57.97 116 THR A CA 1
ATOM 871 C C . THR A 1 116 ? -26.612 3.070 9.478 1.00 57.97 116 THR A C 1
ATOM 873 O O . THR A 1 116 ? -26.959 2.110 10.158 1.00 57.97 116 THR A O 1
ATOM 876 N N . SER A 1 117 ? -27.082 4.296 9.722 1.00 51.94 117 SER A N 1
ATOM 877 C CA . SER A 1 117 ? -28.457 4.400 10.165 1.00 51.94 117 SER A CA 1
ATOM 878 C C . SER A 1 117 ? -29.265 3.961 8.954 1.00 51.94 117 SER A C 1
ATOM 880 O O . SER A 1 117 ? -29.391 4.684 7.965 1.00 51.94 117 SER A O 1
ATOM 882 N N . THR A 1 118 ? -29.776 2.736 9.000 1.00 51.34 118 THR A N 1
ATOM 883 C CA . THR A 1 118 ? -31.082 2.469 8.414 1.00 51.34 118 THR A CA 1
ATOM 884 C C . THR A 1 118 ? -32.008 3.497 9.051 1.00 51.34 118 THR A C 1
ATOM 886 O O . THR A 1 118 ? -32.573 3.270 10.112 1.00 51.34 118 THR A O 1
ATOM 889 N N . LYS A 1 119 ? -32.064 4.704 8.472 1.00 52.62 119 LYS A N 1
ATOM 890 C CA . LYS A 1 119 ? -33.307 5.447 8.491 1.00 52.62 119 LYS A CA 1
ATOM 891 C C . LYS A 1 119 ? -34.253 4.474 7.845 1.00 52.62 119 LYS A C 1
ATOM 893 O O . LYS A 1 119 ? -34.045 4.145 6.673 1.00 52.62 119 LYS A O 1
ATOM 898 N N . ASP A 1 120 ? -35.137 3.937 8.673 1.00 51.72 120 ASP A N 1
ATOM 899 C CA . ASP A 1 120 ? -36.367 3.313 8.253 1.00 51.72 120 ASP A CA 1
ATOM 900 C C . ASP A 1 120 ? -36.752 3.972 6.936 1.00 51.72 120 ASP A C 1
ATOM 902 O O . ASP A 1 120 ? -36.985 5.182 6.853 1.00 51.72 120 ASP A O 1
ATOM 906 N N . SER A 1 121 ? -36.642 3.211 5.851 1.00 52.06 121 SER A N 1
ATOM 907 C CA . SER A 1 121 ? -37.485 3.496 4.716 1.00 52.06 121 SER A CA 1
ATOM 908 C C . SER A 1 121 ? -38.870 3.383 5.315 1.00 52.06 121 SER A C 1
ATOM 910 O O . SER A 1 121 ? -39.316 2.258 5.522 1.00 52.06 121 SER A O 1
ATOM 912 N N . ASP A 1 122 ? -39.434 4.526 5.720 1.00 51.62 122 ASP A N 1
ATOM 913 C CA . ASP A 1 122 ? -40.826 4.670 6.098 1.00 51.62 122 ASP A CA 1
ATOM 914 C C . ASP A 1 122 ? -41.589 3.908 5.027 1.00 51.62 122 ASP A C 1
ATOM 916 O O . ASP A 1 122 ? -41.672 4.335 3.868 1.00 51.62 122 ASP A O 1
ATOM 920 N N . ASP A 1 123 ? -42.003 2.697 5.381 1.00 54.03 123 ASP A N 1
ATOM 921 C CA . ASP A 1 123 ? -42.803 1.871 4.521 1.00 54.03 123 ASP A CA 1
ATOM 922 C C . ASP A 1 123 ? -44.108 2.652 4.421 1.00 54.03 123 ASP A C 1
ATOM 924 O O . ASP A 1 123 ? -44.893 2.731 5.363 1.00 54.03 123 ASP A O 1
ATOM 928 N N . ILE A 1 124 ? -44.292 3.345 3.294 1.00 56.97 124 ILE A N 1
ATOM 929 C CA . ILE A 1 124 ? -45.456 4.195 2.994 1.00 56.97 124 ILE A CA 1
ATOM 930 C C . ILE A 1 124 ? -46.778 3.399 3.113 1.00 56.97 124 ILE A C 1
ATOM 932 O O . ILE A 1 124 ? -47.863 3.978 3.056 1.00 56.97 124 ILE A O 1
ATOM 936 N N . PHE A 1 125 ? -46.697 2.079 3.300 1.00 59.94 125 PHE A N 1
ATOM 937 C CA . PHE A 1 125 ? -47.811 1.167 3.497 1.00 59.94 125 PHE A CA 1
ATOM 938 C C . PHE A 1 125 ? -48.092 0.758 4.951 1.00 59.94 125 PHE A C 1
ATOM 940 O O . PHE A 1 125 ? -49.102 0.091 5.158 1.00 59.94 125 PHE A O 1
ATOM 947 N N . ASP A 1 126 ? -47.309 1.192 5.945 1.00 58.38 126 ASP A N 1
ATOM 948 C CA . ASP A 1 126 ? -47.470 0.763 7.348 1.00 58.38 126 ASP A CA 1
ATOM 949 C C . ASP A 1 126 ? -48.092 1.856 8.242 1.00 58.38 126 ASP A C 1
ATOM 951 O O . ASP A 1 126 ? -47.593 2.230 9.302 1.00 58.38 126 ASP A O 1
ATOM 955 N N . TYR A 1 127 ? -49.211 2.426 7.783 1.00 51.69 127 TYR A N 1
ATOM 956 C CA . TYR A 1 127 ? -49.983 3.411 8.546 1.00 51.69 127 TYR A CA 1
ATOM 957 C C . TYR A 1 127 ? -51.015 2.714 9.450 1.00 51.69 127 TYR A C 1
ATOM 959 O O . TYR A 1 127 ? -52.203 2.661 9.122 1.00 51.69 127 TYR A O 1
ATOM 967 N N . GLU A 1 128 ? -50.583 2.205 10.607 1.00 59.75 128 GLU A N 1
ATOM 968 C CA . GLU A 1 128 ? -51.482 1.862 11.720 1.00 59.75 128 GLU A CA 1
ATOM 969 C C . GLU A 1 128 ? -51.450 2.975 12.793 1.00 59.75 128 GLU A C 1
ATOM 971 O O . GLU A 1 128 ? -50.383 3.338 13.286 1.00 59.75 128 GLU A O 1
ATOM 976 N N . PRO A 1 129 ? -52.598 3.577 13.173 1.00 54.75 129 PRO A N 1
ATOM 977 C CA . PRO A 1 129 ? -52.631 4.821 13.950 1.00 54.75 129 PRO A CA 1
ATOM 978 C C . PRO 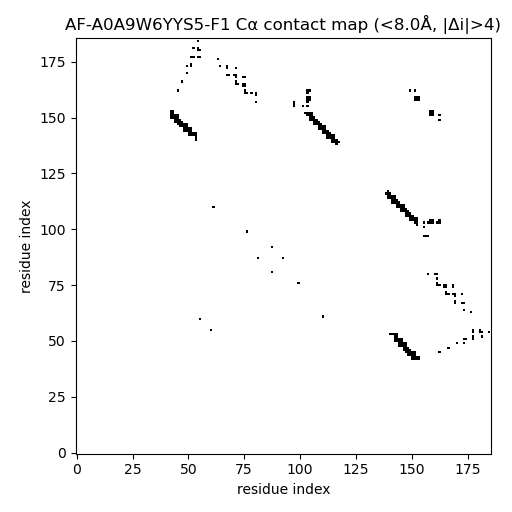A 1 129 ? -52.476 4.640 15.472 1.00 54.75 129 PRO A C 1
ATOM 980 O O . PRO A 1 129 ? -52.903 5.509 16.234 1.00 54.75 129 PRO A O 1
ATOM 983 N N . TYR A 1 130 ? -51.883 3.542 15.939 1.00 53.78 130 TYR A N 1
ATOM 984 C CA . TYR A 1 130 ? -51.732 3.271 17.368 1.00 53.78 130 TYR A CA 1
ATOM 985 C C . TYR A 1 130 ? -50.398 2.589 17.667 1.00 53.78 130 TYR A C 1
ATOM 987 O O . TYR A 1 130 ? -50.308 1.374 17.619 1.00 53.78 130 TYR A O 1
ATOM 995 N N . GLU A 1 131 ? -49.379 3.385 17.990 1.00 51.56 131 GLU A N 1
ATOM 996 C CA . GLU A 1 131 ? -48.629 3.339 19.259 1.00 51.56 131 GLU A CA 1
ATOM 997 C C . GLU A 1 131 ? -47.351 4.187 19.139 1.00 51.56 131 GLU A C 1
ATOM 999 O O . GLU A 1 131 ? -46.524 4.021 18.248 1.00 51.56 131 GLU A O 1
ATOM 1004 N N . ILE A 1 132 ? -47.226 5.158 20.044 1.00 61.34 132 ILE A N 1
ATOM 1005 C CA . ILE A 1 132 ? -46.018 5.949 20.278 1.00 61.34 132 ILE A CA 1
ATOM 1006 C C . ILE A 1 132 ? -45.245 5.194 21.350 1.00 61.34 132 ILE A C 1
ATOM 1008 O O . ILE A 1 132 ? -45.783 5.133 22.445 1.00 61.34 132 ILE A O 1
ATOM 1012 N N . GLU A 1 133 ? -44.021 4.719 21.098 1.00 47.53 133 GLU A N 1
ATOM 1013 C CA . GLU A 1 133 ? -42.964 4.650 22.123 1.00 47.53 133 GLU A CA 1
ATOM 1014 C C . GLU A 1 133 ? -41.564 4.778 21.497 1.00 47.53 133 GLU A C 1
ATOM 1016 O O . GLU A 1 133 ? -41.294 4.348 20.377 1.00 47.53 133 GLU A O 1
ATOM 1021 N N . ASP A 1 134 ? -40.685 5.445 22.242 1.00 46.78 134 ASP A N 1
ATOM 1022 C CA . ASP A 1 134 ? -39.380 5.957 21.840 1.00 46.78 134 ASP A CA 1
ATOM 1023 C C . ASP A 1 134 ? -38.437 4.887 21.261 1.00 46.78 134 ASP A C 1
ATOM 1025 O O . ASP A 1 134 ? -37.822 4.096 21.989 1.00 46.78 134 ASP A O 1
ATOM 1029 N N . ALA A 1 135 ? -38.219 4.929 19.944 1.00 45.78 135 ALA A N 1
ATOM 1030 C CA . ALA A 1 135 ? -37.155 4.178 19.292 1.00 45.78 135 ALA A CA 1
ATOM 1031 C C . ALA A 1 135 ? -35.789 4.739 19.723 1.00 45.78 135 ALA A C 1
ATOM 1033 O O . ALA A 1 135 ? -35.233 5.666 19.128 1.00 45.78 135 ALA A O 1
ATOM 1034 N N . LYS A 1 136 ? -35.219 4.165 20.789 1.00 45.53 136 LYS A N 1
ATOM 1035 C CA . LYS A 1 136 ? -33.788 4.285 21.083 1.00 45.53 136 LYS A CA 1
ATOM 1036 C C . LYS A 1 136 ? -33.034 3.829 19.841 1.00 45.53 136 LYS A C 1
ATOM 1038 O O . LYS A 1 136 ? -33.040 2.643 19.523 1.00 45.53 136 LYS A O 1
ATOM 1043 N N . SER A 1 137 ? -32.377 4.769 19.166 1.00 45.69 137 SER A N 1
ATOM 1044 C CA . SER A 1 137 ? -31.474 4.477 18.059 1.00 45.69 137 SER A CA 1
ATOM 1045 C C . SER A 1 137 ? -30.472 3.417 18.514 1.00 45.69 137 SER A C 1
ATOM 1047 O O . SER A 1 137 ? -29.596 3.697 19.340 1.00 45.69 137 SER A O 1
ATOM 1049 N N . VAL A 1 138 ? -30.608 2.196 18.002 1.00 51.06 138 VAL A N 1
ATOM 1050 C CA . VAL A 1 138 ? -29.541 1.199 18.069 1.00 51.06 138 VAL A CA 1
ATOM 1051 C C . VAL A 1 138 ? -28.317 1.868 17.438 1.00 51.06 138 VAL A C 1
ATOM 1053 O O . VAL A 1 138 ? -28.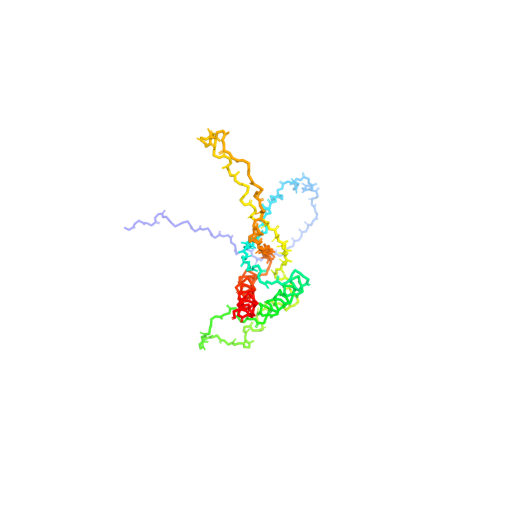472 2.501 16.389 1.00 51.06 138 VAL A O 1
ATOM 1056 N N . PRO A 1 139 ? -27.127 1.834 18.065 1.00 50.47 139 PRO A N 1
ATOM 1057 C CA . PRO A 1 139 ? -25.931 2.361 17.430 1.00 50.47 139 PRO A CA 1
ATOM 1058 C C . PRO A 1 139 ? -25.722 1.570 16.139 1.00 50.47 139 PRO A C 1
ATOM 1060 O O . PRO A 1 139 ? -25.315 0.413 16.177 1.00 50.47 139 PRO A O 1
ATOM 1063 N N . GLY A 1 140 ? -26.099 2.176 15.011 1.00 55.28 140 GLY A N 1
ATOM 1064 C CA . GLY A 1 140 ? -25.914 1.589 13.694 1.00 55.28 140 GLY A CA 1
ATOM 1065 C C . GLY A 1 140 ? -24.443 1.251 13.528 1.00 55.28 140 GLY A C 1
ATOM 1066 O O . GLY A 1 140 ? -23.584 2.078 13.851 1.00 55.28 140 GLY A O 1
ATOM 1067 N N . ASP A 1 141 ? -24.172 0.027 13.086 1.00 62.41 141 ASP A N 1
ATOM 1068 C CA . ASP A 1 141 ? -2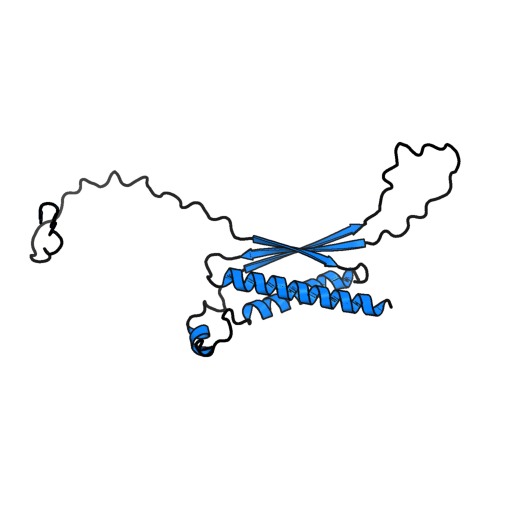2.811 -0.443 12.871 1.00 62.41 141 ASP A CA 1
ATOM 1069 C C . ASP A 1 141 ? -22.096 0.552 11.941 1.00 62.41 141 ASP A C 1
ATOM 1071 O O . ASP A 1 141 ? -22.598 0.927 10.877 1.00 62.41 141 ASP A O 1
ATOM 1075 N N . LEU A 1 142 ? -20.980 1.113 12.404 1.00 67.75 142 LEU A N 1
ATOM 1076 C CA . LEU A 1 142 ? -20.266 2.151 11.668 1.00 67.75 142 LEU A CA 1
ATOM 1077 C C . LEU A 1 142 ? -19.447 1.473 10.573 1.00 67.75 142 LEU A C 1
ATOM 1079 O O . LEU A 1 142 ? -18.381 0.920 10.847 1.00 67.75 142 LEU A O 1
ATOM 1083 N N . LEU A 1 143 ? -19.912 1.550 9.326 1.00 76.69 143 LEU A N 1
ATOM 1084 C CA . LEU A 1 143 ? -19.153 1.039 8.194 1.00 76.69 143 LEU A CA 1
ATOM 1085 C C . LEU A 1 143 ? -17.973 1.978 7.921 1.00 76.69 143 LEU A C 1
ATOM 1087 O O . LEU A 1 143 ? -18.152 3.141 7.546 1.00 76.69 143 LEU A O 1
ATOM 1091 N N . THR A 1 144 ? -16.761 1.467 8.126 1.00 84.56 144 THR A N 1
ATOM 1092 C CA . THR A 1 144 ? -15.520 2.199 7.863 1.00 84.56 144 THR A CA 1
ATOM 1093 C C . THR A 1 144 ? -14.906 1.681 6.570 1.00 84.56 144 THR A C 1
ATOM 1095 O O . THR A 1 144 ? -14.613 0.492 6.453 1.00 84.56 144 THR A O 1
ATOM 1098 N N . THR A 1 145 ? -14.684 2.562 5.597 1.00 87.19 145 THR A N 1
ATOM 1099 C CA . THR A 1 145 ? -14.061 2.203 4.318 1.00 87.19 145 THR A CA 1
ATOM 1100 C C . THR A 1 145 ? -12.797 3.017 4.074 1.00 87.19 145 THR A C 1
ATOM 1102 O O . THR A 1 145 ? -12.732 4.209 4.370 1.00 87.19 145 THR A O 1
ATOM 1105 N N . VAL A 1 146 ? -11.779 2.377 3.510 1.00 88.62 146 VAL A N 1
ATOM 1106 C CA . VAL A 1 146 ? -10.545 3.020 3.057 1.00 88.62 146 VAL A CA 1
ATOM 1107 C C . VAL A 1 146 ? -10.509 2.951 1.539 1.00 88.62 146 VAL A C 1
ATOM 1109 O O . VAL A 1 146 ? -10.298 1.881 0.965 1.00 88.62 146 VAL A O 1
ATOM 1112 N N . ASP A 1 147 ? -10.703 4.098 0.904 1.00 91.19 147 ASP A N 1
ATOM 1113 C CA . ASP A 1 147 ? -10.577 4.253 -0.538 1.00 91.19 147 ASP A CA 1
ATOM 1114 C C . ASP A 1 147 ? -9.113 4.536 -0.870 1.00 91.19 147 ASP A C 1
ATOM 1116 O O . ASP A 1 147 ? -8.471 5.386 -0.250 1.00 91.19 147 ASP A O 1
ATOM 1120 N N . LEU A 1 148 ? -8.575 3.806 -1.836 1.00 91.50 148 LEU A N 1
ATOM 1121 C CA . LEU A 1 148 ? -7.187 3.842 -2.261 1.00 91.50 148 LEU A CA 1
ATOM 1122 C C . LEU A 1 148 ? -7.124 4.153 -3.755 1.00 91.50 148 LEU A C 1
ATOM 1124 O O . LEU A 1 148 ? -7.557 3.351 -4.581 1.00 91.50 148 LEU A O 1
ATOM 1128 N N . ASP A 1 149 ? -6.498 5.276 -4.084 1.00 92.19 149 ASP A N 1
ATOM 1129 C CA . ASP A 1 149 ? -6.188 5.704 -5.440 1.00 92.19 149 ASP A CA 1
ATOM 1130 C C . ASP A 1 149 ? -4.671 5.633 -5.659 1.00 92.19 149 ASP A C 1
ATOM 1132 O O . ASP A 1 149 ? -3.896 6.382 -5.056 1.00 92.19 149 ASP A O 1
ATOM 1136 N N . VAL A 1 150 ? -4.230 4.747 -6.551 1.00 90.75 150 VAL A N 1
ATOM 1137 C CA . VAL A 1 150 ? -2.819 4.620 -6.939 1.00 90.75 150 VAL A CA 1
ATOM 1138 C C . VAL A 1 150 ? -2.642 5.117 -8.367 1.00 90.75 150 VAL A C 1
ATOM 1140 O O . VAL A 1 150 ? -3.156 4.520 -9.309 1.00 90.75 150 VAL A O 1
ATOM 1143 N N . VAL A 1 151 ? -1.902 6.210 -8.536 1.00 92.38 151 VAL A N 1
ATOM 1144 C CA . VAL A 1 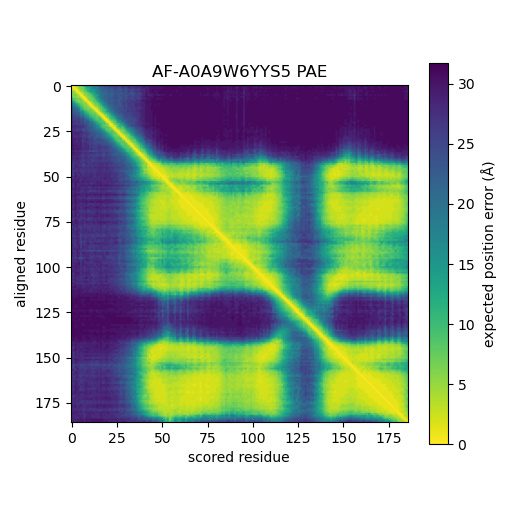151 ? -1.583 6.797 -9.844 1.00 92.38 151 VAL A CA 1
ATOM 1145 C C . VAL A 1 151 ? -0.258 6.224 -10.328 1.00 92.38 151 VAL A C 1
ATOM 1147 O O . VAL A 1 151 ? 0.776 6.455 -9.704 1.00 92.38 151 VAL A O 1
ATOM 1150 N N . VAL A 1 152 ? -0.271 5.482 -11.432 1.00 90.94 152 VAL A N 1
ATOM 1151 C CA . VAL A 1 152 ? 0.919 4.828 -11.987 1.00 90.94 152 VAL A CA 1
ATOM 1152 C C . VAL A 1 152 ? 1.656 5.774 -12.933 1.00 90.94 152 VAL A C 1
ATOM 1154 O O . VAL A 1 152 ? 1.054 6.436 -13.778 1.00 90.94 152 VAL A O 1
ATOM 1157 N N . ASN A 1 153 ? 2.983 5.815 -12.825 1.00 88.19 153 ASN A N 1
ATOM 1158 C CA . ASN A 1 153 ? 3.831 6.534 -13.764 1.00 88.19 153 ASN A CA 1
ATOM 1159 C C . ASN A 1 153 ? 4.132 5.659 -14.989 1.00 88.19 153 ASN A C 1
ATOM 1161 O O . ASN A 1 153 ? 4.985 4.773 -14.942 1.00 88.19 153 ASN A O 1
ATOM 1165 N N . GLU A 1 154 ? 3.478 5.949 -16.114 1.00 83.56 154 GLU A N 1
ATOM 1166 C CA . GLU A 1 154 ? 3.648 5.203 -17.373 1.00 83.56 154 GLU A CA 1
ATOM 1167 C C . GLU A 1 154 ? 5.061 5.282 -17.970 1.00 83.56 154 GLU A C 1
ATOM 1169 O O . GLU A 1 154 ? 5.403 4.508 -18.862 1.00 83.56 154 GLU A O 1
ATOM 1174 N N . LYS A 1 155 ? 5.902 6.215 -17.505 1.00 84.25 155 LYS A N 1
ATOM 1175 C CA . LYS A 1 155 ? 7.292 6.330 -17.974 1.00 84.25 155 LYS A CA 1
ATOM 1176 C C . LYS A 1 155 ? 8.171 5.181 -17.485 1.00 84.25 155 LYS A C 1
ATOM 1178 O O . LYS A 1 155 ? 9.252 4.976 -18.031 1.00 84.25 155 LYS A O 1
ATOM 1183 N N . VAL A 1 156 ? 7.740 4.478 -16.442 1.00 84.50 156 VAL A N 1
ATOM 1184 C CA . VAL A 1 156 ? 8.523 3.458 -15.755 1.00 84.50 156 VAL A CA 1
ATOM 1185 C C . VAL A 1 156 ? 7.893 2.092 -16.027 1.00 84.50 156 VAL A C 1
ATOM 1187 O O . VAL A 1 156 ? 6.755 1.838 -15.643 1.00 84.50 156 VAL A O 1
ATOM 1190 N N . VAL A 1 157 ? 8.635 1.213 -16.708 1.00 82.88 157 VAL A N 1
ATOM 1191 C CA . VAL A 1 157 ? 8.124 -0.068 -17.241 1.00 82.88 157 VAL A CA 1
ATOM 1192 C C . VAL A 1 157 ? 7.574 -0.980 -16.137 1.00 82.88 157 VAL A C 1
ATOM 1194 O O . VAL A 1 157 ? 6.557 -1.642 -16.322 1.00 82.88 157 VAL A O 1
ATOM 1197 N N . ASP A 1 158 ? 8.206 -0.983 -14.963 1.00 86.25 158 ASP A N 1
ATOM 1198 C CA . ASP A 1 158 ? 7.801 -1.776 -13.799 1.00 86.25 158 ASP A CA 1
ATOM 1199 C C . ASP A 1 158 ? 6.783 -1.064 -12.886 1.00 86.25 158 ASP A C 1
ATOM 1201 O O . ASP A 1 158 ? 6.388 -1.616 -11.855 1.00 86.25 158 ASP A O 1
ATOM 1205 N N . GLY A 1 159 ? 6.329 0.142 -13.253 1.00 87.12 159 GLY A N 1
ATOM 1206 C CA . GLY A 1 159 ? 5.438 0.968 -12.436 1.00 87.12 159 GLY A CA 1
ATOM 1207 C C . GLY A 1 159 ? 4.106 0.286 -12.129 1.00 87.12 159 GLY A C 1
ATOM 1208 O O . GLY A 1 159 ? 3.700 0.213 -10.968 1.00 87.12 159 GLY A O 1
ATOM 1209 N N . GLN A 1 160 ? 3.466 -0.292 -13.149 1.00 90.31 160 GLN A N 1
ATOM 1210 C CA . GLN A 1 160 ? 2.177 -0.972 -12.993 1.00 90.31 160 GLN A CA 1
ATOM 1211 C C . GLN A 1 160 ? 2.291 -2.218 -12.105 1.00 90.31 160 GLN A C 1
ATOM 1213 O O . GLN A 1 160 ? 1.542 -2.366 -11.142 1.00 90.31 160 GLN A O 1
ATOM 1218 N N . VAL A 1 161 ? 3.269 -3.088 -12.376 1.00 90.44 161 VAL A N 1
ATOM 1219 C CA . VAL A 1 161 ? 3.460 -4.339 -11.622 1.00 90.44 161 VAL A CA 1
ATOM 1220 C C . VAL A 1 161 ? 3.717 -4.048 -10.140 1.00 90.44 161 VAL A C 1
ATOM 1222 O O . VAL A 1 161 ? 3.224 -4.757 -9.259 1.00 90.44 161 VAL A O 1
ATOM 1225 N N . ARG A 1 162 ? 4.474 -2.990 -9.834 1.00 90.12 162 ARG A N 1
ATOM 1226 C CA . ARG A 1 162 ? 4.736 -2.586 -8.447 1.00 90.12 162 ARG A CA 1
ATOM 1227 C C . ARG A 1 162 ? 3.527 -1.941 -7.784 1.00 90.12 162 ARG A C 1
ATOM 1229 O O . ARG A 1 162 ? 3.281 -2.243 -6.619 1.00 90.12 162 ARG A O 1
ATOM 1236 N N . ALA A 1 163 ? 2.748 -1.142 -8.509 1.00 91.94 163 ALA A N 1
ATOM 1237 C CA . ALA A 1 163 ? 1.488 -0.602 -8.005 1.00 91.94 163 ALA A CA 1
ATOM 1238 C C . ALA A 1 163 ? 0.494 -1.723 -7.644 1.00 91.94 163 ALA A C 1
ATOM 1240 O O . ALA A 1 163 ? -0.099 -1.711 -6.569 1.00 91.94 163 ALA A O 1
ATOM 1241 N N . GLU A 1 164 ? 0.388 -2.766 -8.468 1.00 92.62 164 GLU A N 1
ATOM 1242 C CA . GLU A 1 164 ? -0.446 -3.935 -8.158 1.00 92.62 164 GLU A CA 1
ATOM 1243 C C . GLU A 1 164 ? 0.051 -4.695 -6.918 1.00 92.62 164 GLU A C 1
ATOM 1245 O O . GLU A 1 164 ? -0.740 -5.109 -6.066 1.00 92.62 164 GLU A O 1
ATOM 1250 N N . LYS A 1 165 ? 1.372 -4.867 -6.774 1.00 92.75 165 LYS A N 1
ATOM 1251 C CA . LYS A 1 165 ? 1.960 -5.474 -5.567 1.00 92.75 165 LYS A CA 1
ATOM 1252 C C . LYS A 1 165 ? 1.713 -4.635 -4.320 1.00 92.75 165 LYS A C 1
ATOM 1254 O O . LYS A 1 165 ? 1.459 -5.210 -3.261 1.00 92.75 165 LYS A O 1
ATOM 1259 N N . PHE A 1 166 ? 1.775 -3.311 -4.446 1.00 94.25 166 PHE A N 1
ATOM 1260 C CA . PHE A 1 166 ? 1.440 -2.381 -3.377 1.00 94.25 166 PHE A CA 1
ATOM 1261 C C . PHE A 1 166 ? -0.000 -2.597 -2.910 1.00 94.25 166 PHE A C 1
ATOM 1263 O O . PHE A 1 166 ? -0.204 -2.893 -1.736 1.00 94.25 166 PHE A O 1
ATOM 1270 N N . VAL A 1 167 ? -0.977 -2.555 -3.824 1.00 94.44 167 VAL A N 1
ATOM 1271 C CA . VAL A 1 167 ? -2.402 -2.746 -3.500 1.00 94.44 167 VAL A CA 1
ATOM 1272 C C . VAL A 1 167 ? -2.631 -4.081 -2.790 1.00 94.44 167 VAL A C 1
ATOM 1274 O O . VAL A 1 167 ? -3.249 -4.119 -1.726 1.00 94.44 167 VAL A O 1
ATOM 1277 N N . LYS A 1 168 ? -2.078 -5.179 -3.328 1.00 94.31 168 LYS A N 1
ATOM 1278 C CA . LYS A 1 168 ? -2.204 -6.515 -2.719 1.00 94.31 168 LYS A CA 1
ATOM 1279 C C . LYS A 1 168 ? -1.634 -6.551 -1.303 1.00 94.31 168 LYS A C 1
ATOM 1281 O O . LYS A 1 168 ? -2.232 -7.141 -0.403 1.00 94.31 168 LYS A O 1
ATOM 1286 N N . LYS A 1 169 ? -0.465 -5.939 -1.088 1.00 94.19 169 LYS A N 1
ATOM 1287 C CA . LYS A 1 169 ? 0.187 -5.947 0.225 1.00 94.19 169 LYS A CA 1
ATOM 1288 C C . LYS A 1 169 ? -0.491 -5.009 1.218 1.00 94.19 169 LYS A C 1
ATOM 1290 O O . LYS A 1 169 ? -0.552 -5.333 2.400 1.00 94.19 169 LYS A O 1
ATOM 1295 N N . PHE A 1 170 ? -1.006 -3.884 0.740 1.00 94.56 170 PHE A N 1
ATOM 1296 C CA . PHE A 1 170 ? -1.781 -2.943 1.529 1.00 94.56 170 PHE A CA 1
ATOM 1297 C C . PHE A 1 170 ? -3.065 -3.595 2.048 1.00 94.56 170 PHE A C 1
ATOM 1299 O O . PHE A 1 170 ? -3.262 -3.615 3.261 1.00 94.56 170 PHE A O 1
ATOM 1306 N N . GLY A 1 171 ? -3.845 -4.240 1.170 1.00 92.81 171 GLY A N 1
ATOM 1307 C CA . GLY A 1 171 ? -5.026 -5.018 1.563 1.00 92.81 171 GLY A CA 1
ATOM 1308 C C . GLY A 1 171 ? -4.695 -6.082 2.609 1.00 92.81 171 GLY A C 1
ATOM 1309 O O . GLY A 1 171 ? -5.278 -6.097 3.684 1.00 92.81 171 GLY A O 1
ATOM 1310 N N . TYR A 1 172 ? -3.632 -6.860 2.386 1.00 94.38 172 TYR A N 1
ATOM 1311 C CA . TYR A 1 172 ? -3.161 -7.843 3.368 1.00 94.38 172 TYR A CA 1
ATOM 1312 C C . TYR A 1 172 ? -2.832 -7.248 4.750 1.00 94.38 172 TYR A C 1
ATOM 1314 O O . TYR A 1 172 ? -3.020 -7.901 5.779 1.00 94.38 172 TYR A O 1
ATOM 1322 N N . TYR A 1 173 ? -2.276 -6.033 4.806 1.00 93.56 173 TYR A N 1
ATOM 1323 C CA . TYR A 1 173 ? -2.012 -5.372 6.083 1.00 93.56 173 TYR A CA 1
ATOM 1324 C C . TYR A 1 173 ? -3.290 -4.873 6.746 1.00 93.56 173 TYR A C 1
ATOM 1326 O O . TYR A 1 173 ? -3.382 -4.977 7.969 1.00 93.56 173 TYR A O 1
ATOM 1334 N N . LEU A 1 174 ? -4.245 -4.368 5.966 1.00 92.06 174 LEU A N 1
ATOM 1335 C CA . LEU A 1 174 ? -5.556 -3.970 6.466 1.00 92.06 174 LEU A CA 1
ATOM 1336 C C . LEU A 1 174 ? -6.311 -5.166 7.049 1.00 92.06 174 LEU A C 1
ATOM 1338 O O . LEU A 1 174 ? -6.693 -5.098 8.211 1.00 92.06 174 LEU A O 1
ATOM 1342 N N . ASP A 1 175 ? -6.372 -6.293 6.339 1.00 91.88 175 ASP A N 1
ATOM 1343 C CA . ASP A 1 175 ? -7.010 -7.526 6.824 1.00 91.88 175 ASP A CA 1
ATOM 1344 C C . ASP A 1 175 ? -6.380 -8.015 8.137 1.00 91.88 175 ASP A C 1
ATOM 1346 O O . ASP A 1 175 ? -7.057 -8.450 9.066 1.00 91.88 175 ASP A O 1
ATOM 1350 N N . LYS A 1 176 ? -5.050 -7.917 8.256 1.00 91.50 176 LYS A N 1
ATOM 1351 C CA . LYS A 1 176 ? -4.339 -8.274 9.492 1.00 91.50 176 LYS A CA 1
ATOM 1352 C C . LYS A 1 176 ? -4.623 -7.335 10.651 1.00 91.50 176 LYS A C 1
ATOM 1354 O O . LYS A 1 176 ? -4.590 -7.770 11.803 1.00 91.50 176 LYS A O 1
ATOM 1359 N N . ILE A 1 177 ? -4.771 -6.045 10.366 1.00 89.44 177 ILE A N 1
ATOM 1360 C CA . ILE A 1 177 ? -5.165 -5.070 11.377 1.00 89.44 177 ILE A CA 1
ATOM 1361 C C . ILE A 1 177 ? -6.573 -5.429 11.837 1.00 89.44 177 ILE A C 1
ATOM 1363 O O . ILE A 1 177 ? -6.766 -5.626 13.030 1.00 89.44 177 ILE A O 1
ATOM 1367 N N . ASP A 1 178 ? -7.494 -5.609 10.898 1.00 88.50 178 ASP A N 1
ATOM 1368 C CA . ASP A 1 178 ? -8.891 -5.925 11.163 1.00 88.50 178 ASP A CA 1
ATOM 1369 C C . ASP A 1 178 ? -9.041 -7.189 12.021 1.00 88.50 178 ASP A C 1
ATOM 1371 O O . ASP A 1 178 ? -9.560 -7.133 13.135 1.00 88.50 178 ASP A O 1
ATOM 1375 N N . ALA A 1 179 ? -8.411 -8.293 11.606 1.00 87.81 179 ALA A N 1
ATOM 1376 C CA . ALA A 1 179 ? -8.412 -9.550 12.353 1.00 87.81 179 ALA A CA 1
ATOM 1377 C C . ALA A 1 179 ? -7.858 -9.412 13.784 1.00 87.81 179 ALA A C 1
ATOM 1379 O O . ALA A 1 179 ? -8.335 -10.073 14.704 1.00 87.81 179 ALA A O 1
ATOM 1380 N N . LYS A 1 180 ? -6.854 -8.550 13.996 1.00 88.12 180 LYS A N 1
ATOM 1381 C CA . LYS A 1 180 ? -6.250 -8.326 15.320 1.00 88.12 180 LYS A CA 1
ATOM 1382 C C . LYS A 1 180 ? -7.173 -7.560 16.271 1.00 88.12 180 LYS A C 1
ATOM 1384 O O . LYS A 1 180 ? -7.037 -7.715 17.487 1.00 88.12 180 LYS A O 1
ATOM 1389 N N . TYR A 1 181 ? -8.023 -6.682 15.747 1.00 84.44 181 TYR A N 1
ATOM 1390 C CA . TYR A 1 181 ? -8.991 -5.941 16.556 1.00 84.44 181 TYR A CA 1
ATOM 1391 C C . TYR A 1 181 ? -10.270 -6.756 16.758 1.00 84.44 181 TYR A C 1
ATOM 1393 O O . TYR A 1 181 ? -10.726 -6.846 17.893 1.00 84.44 181 TYR A O 1
ATOM 1401 N N . ALA A 1 182 ? -10.730 -7.480 15.734 1.00 80.81 182 ALA A N 1
ATOM 1402 C CA . ALA A 1 182 ? -11.834 -8.430 15.854 1.00 80.81 182 ALA A CA 1
ATOM 1403 C C . ALA A 1 182 ? -11.558 -9.527 16.903 1.00 80.81 182 ALA A C 1
ATOM 1405 O O . ALA A 1 182 ? -12.427 -9.863 17.699 1.00 80.81 182 ALA A O 1
ATOM 1406 N N . SER A 1 183 ? -10.325 -10.047 16.986 1.00 76.75 183 SER A N 1
ATOM 1407 C CA . SER A 1 183 ? -9.964 -11.075 17.976 1.00 76.75 183 SER A CA 1
ATOM 1408 C C . SER A 1 183 ? -9.822 -10.565 19.416 1.00 76.75 183 SER A C 1
ATOM 1410 O O . SER A 1 183 ? -9.507 -11.354 20.298 1.00 76.75 183 SER A O 1
ATOM 1412 N N . LYS A 1 184 ? -9.901 -9.250 19.653 1.00 65.81 184 LYS A N 1
ATOM 1413 C CA . LYS A 1 184 ? -9.780 -8.655 20.995 1.00 65.81 184 LYS A CA 1
ATOM 1414 C C . LYS A 1 184 ? -11.126 -8.349 21.646 1.00 65.81 184 LYS A C 1
ATOM 1416 O O . LYS A 1 184 ? -11.137 -8.075 22.842 1.00 65.81 184 LYS A O 1
ATOM 1421 N N . GLU A 1 185 ? -12.206 -8.354 20.871 1.00 55.62 185 GLU A N 1
ATOM 1422 C CA . GLU A 1 185 ? -13.573 -8.148 21.363 1.00 55.62 185 GLU A CA 1
ATOM 1423 C C . GLU A 1 185 ? -14.321 -9.465 21.646 1.00 55.62 185 GLU A C 1
ATOM 1425 O O . GLU A 1 185 ? -15.411 -9.418 22.213 1.00 55.62 185 GLU A O 1
ATOM 1430 N N . ALA A 1 186 ? -13.729 -10.618 21.305 1.00 49.16 186 ALA A N 1
ATOM 1431 C CA . ALA A 1 186 ? -14.216 -11.962 21.645 1.00 49.16 186 ALA A CA 1
ATOM 1432 C C . ALA A 1 186 ? -13.540 -12.508 22.912 1.00 49.16 186 ALA A C 1
ATOM 1434 O O . ALA A 1 186 ? -14.239 -13.182 23.702 1.00 49.16 186 ALA A O 1
#